Protein AF-A0A7D9JIH7-F1 (afdb_monomer_lite)

Structure (mmCIF, N/CA/C/O backbone):
data_AF-A0A7D9JIH7-F1
#
_entry.id   AF-A0A7D9JIH7-F1
#
loop_
_atom_site.group_PDB
_atom_site.id
_atom_site.type_symbol
_atom_site.label_atom_id
_atom_site.label_alt_id
_atom_site.label_comp_id
_atom_site.label_asym_id
_atom_site.label_entity_id
_atom_site.label_seq_id
_atom_site.pdbx_PDB_ins_code
_atom_site.Cartn_x
_atom_site.Cartn_y
_atom_site.Cartn_z
_atom_site.occupancy
_atom_site.B_iso_or_equiv
_atom_site.auth_seq_id
_atom_site.auth_comp_id
_atom_site.auth_asym_id
_atom_site.auth_atom_id
_atom_site.pdbx_PDB_model_num
ATOM 1 N N . MET A 1 1 ? 29.604 17.789 -58.486 1.00 35.31 1 MET A N 1
ATOM 2 C CA . MET A 1 1 ? 30.195 19.059 -58.016 1.00 35.31 1 MET A CA 1
ATOM 3 C C . MET A 1 1 ? 30.228 19.010 -56.501 1.00 35.31 1 MET A C 1
ATOM 5 O O . MET A 1 1 ? 29.178 19.147 -55.887 1.00 35.31 1 MET A O 1
ATOM 9 N N . PHE A 1 2 ? 31.387 18.708 -55.918 1.00 34.38 2 PHE A N 1
ATOM 10 C CA . PHE A 1 2 ? 31.615 18.869 -54.480 1.00 34.38 2 PHE A CA 1
ATOM 11 C C . PHE A 1 2 ? 32.163 20.281 -54.238 1.00 34.38 2 PHE A C 1
ATOM 13 O O . PHE A 1 2 ? 32.887 20.779 -55.102 1.00 34.38 2 PHE A O 1
ATOM 20 N N . PRO A 1 3 ? 31.794 20.955 -53.138 1.00 37.84 3 PRO A N 1
ATOM 21 C CA . PRO A 1 3 ? 32.342 22.266 -52.829 1.00 37.84 3 PRO A CA 1
ATOM 22 C C . PRO A 1 3 ? 33.824 22.119 -52.470 1.00 37.84 3 PRO A C 1
ATOM 24 O O . PRO A 1 3 ? 34.165 21.428 -51.513 1.00 37.84 3 PRO A O 1
ATOM 27 N N . SER A 1 4 ? 34.695 22.760 -53.248 1.00 35.91 4 SER A N 1
ATOM 28 C CA . SER A 1 4 ? 36.105 22.923 -52.904 1.00 35.91 4 SER A CA 1
ATOM 29 C C . SER A 1 4 ? 36.197 23.804 -51.660 1.00 35.91 4 SER A C 1
ATOM 31 O O . SER A 1 4 ? 35.833 24.979 -51.697 1.00 35.91 4 SER A O 1
ATOM 33 N N . ILE A 1 5 ? 36.635 23.226 -50.544 1.00 41.28 5 ILE A N 1
ATOM 34 C CA . ILE A 1 5 ? 36.967 23.975 -49.332 1.00 41.28 5 ILE A CA 1
ATOM 35 C C . ILE A 1 5 ? 38.338 24.598 -49.595 1.00 41.28 5 ILE A C 1
ATOM 37 O O . ILE A 1 5 ? 39.346 23.900 -49.588 1.00 41.28 5 ILE A O 1
ATOM 41 N N . GLY A 1 6 ? 38.364 25.892 -49.912 1.00 38.97 6 GLY A N 1
ATOM 42 C CA . GLY A 1 6 ? 39.609 26.644 -50.029 1.00 38.97 6 GLY A CA 1
ATOM 43 C C . GLY A 1 6 ? 40.198 26.866 -48.640 1.00 38.97 6 GLY A C 1
ATOM 44 O O . GLY A 1 6 ? 39.635 27.624 -47.855 1.00 38.97 6 GLY A O 1
ATOM 45 N N . LEU A 1 7 ? 41.299 26.185 -48.332 1.00 48.56 7 LEU A N 1
ATOM 46 C CA . LEU A 1 7 ? 42.167 26.537 -47.213 1.00 48.56 7 LEU A CA 1
ATOM 47 C C . LEU A 1 7 ? 43.145 27.602 -47.724 1.00 48.56 7 LEU A C 1
ATOM 49 O O . LEU A 1 7 ? 44.013 27.301 -48.538 1.00 48.56 7 LEU A O 1
ATOM 53 N N . GLU A 1 8 ? 42.983 28.854 -47.290 1.00 46.19 8 GLU A N 1
ATOM 54 C CA . GLU A 1 8 ? 44.030 29.868 -47.457 1.00 46.19 8 GLU A CA 1
ATOM 55 C C . GLU A 1 8 ? 45.191 29.499 -46.526 1.00 46.19 8 GLU A C 1
ATOM 57 O O . GLU A 1 8 ? 45.070 29.580 -45.303 1.00 46.19 8 GLU A O 1
ATOM 62 N N . LYS A 1 9 ? 46.296 29.029 -47.112 1.00 48.34 9 LYS A N 1
ATOM 63 C CA . LYS A 1 9 ? 47.529 28.689 -46.396 1.00 48.34 9 LYS A CA 1
ATOM 64 C C . LYS A 1 9 ? 48.235 29.993 -46.010 1.00 48.34 9 LYS A C 1
ATOM 66 O O . LYS A 1 9 ? 48.485 30.833 -46.874 1.00 48.34 9 LYS A O 1
ATOM 71 N N . LEU A 1 10 ? 48.534 30.173 -44.725 1.00 49.66 10 LEU A N 1
ATOM 72 C CA . LEU A 1 10 ? 49.457 31.214 -44.273 1.00 49.66 10 LEU A CA 1
ATOM 73 C C . LEU A 1 10 ? 50.885 30.748 -44.592 1.00 49.66 10 LEU A C 1
ATOM 75 O O . LEU A 1 10 ? 51.207 29.567 -44.476 1.00 49.66 10 LEU A O 1
ATOM 79 N N . GLU A 1 11 ? 51.713 31.668 -45.077 1.00 46.53 11 GLU A N 1
ATOM 80 C CA . GLU A 1 11 ? 53.066 31.399 -45.570 1.00 46.53 11 GLU A CA 1
ATOM 81 C C . GLU A 1 11 ? 53.947 30.867 -44.419 1.00 46.53 11 GLU A C 1
ATOM 83 O O . GLU A 1 11 ? 54.305 31.630 -43.526 1.00 46.53 11 GLU A O 1
ATOM 88 N N . GLY A 1 12 ? 54.232 29.556 -44.414 1.00 58.53 12 GLY A N 1
ATOM 89 C CA . GLY A 1 12 ? 55.044 28.865 -43.393 1.00 58.53 12 GLY A CA 1
ATOM 90 C C . GLY A 1 12 ? 54.425 27.565 -42.858 1.00 58.53 12 GLY A C 1
ATOM 91 O O . GLY A 1 12 ? 55.117 26.574 -42.649 1.00 58.53 12 GLY A O 1
ATOM 92 N N . ASP A 1 13 ? 53.100 27.494 -42.746 1.00 59.12 13 ASP A N 1
ATOM 93 C CA . ASP A 1 13 ? 52.449 26.404 -42.010 1.00 59.12 13 ASP A CA 1
ATOM 94 C C . ASP A 1 13 ? 52.566 25.024 -42.702 1.00 59.12 13 ASP A C 1
ATOM 96 O O . ASP A 1 13 ? 52.264 24.862 -43.893 1.00 59.12 13 ASP A O 1
ATOM 100 N N . GLN A 1 14 ? 52.950 23.998 -41.929 1.00 61.53 14 GLN A N 1
ATOM 101 C CA . GLN A 1 14 ? 53.006 22.597 -42.365 1.00 61.53 14 GLN A CA 1
ATOM 102 C C . GLN A 1 14 ? 51.770 21.828 -41.881 1.00 61.53 14 GLN A C 1
ATOM 104 O O . GLN A 1 14 ? 51.363 21.928 -40.720 1.00 61.53 14 GLN A O 1
ATOM 109 N N . VAL A 1 15 ? 51.173 21.042 -42.782 1.00 63.81 15 VAL A N 1
ATOM 110 C CA . VAL A 1 15 ? 50.008 20.196 -42.489 1.00 63.81 15 VAL A CA 1
ATOM 111 C C . VAL A 1 15 ? 50.470 18.753 -42.368 1.00 63.81 15 VAL A C 1
ATOM 113 O O . VAL A 1 15 ? 51.165 18.243 -43.246 1.00 63.81 15 VAL A O 1
ATOM 116 N N . VAL A 1 16 ? 50.083 18.103 -41.275 1.00 69.75 16 VAL A N 1
ATOM 117 C CA . VAL A 1 16 ? 50.557 16.764 -40.925 1.00 69.75 16 VAL A CA 1
ATOM 118 C C . VAL A 1 16 ? 49.371 15.892 -40.501 1.00 69.75 16 VAL A C 1
ATOM 120 O O . VAL A 1 16 ? 48.415 16.390 -39.895 1.00 69.75 16 VAL A O 1
ATOM 123 N N . LEU A 1 17 ? 49.407 14.599 -40.830 1.00 64.06 17 LEU A N 1
ATOM 124 C CA . LEU A 1 17 ? 48.436 13.620 -40.334 1.00 64.06 17 LEU A CA 1
ATOM 125 C C . LEU A 1 17 ? 48.666 13.328 -38.845 1.00 64.06 17 LEU A C 1
ATOM 127 O O . LEU A 1 17 ? 49.790 13.084 -38.415 1.00 64.06 17 LEU A O 1
ATOM 131 N N . ASP A 1 18 ? 47.583 13.317 -38.067 1.00 60.09 18 ASP A N 1
ATOM 132 C CA . ASP A 1 18 ? 47.635 13.089 -36.615 1.00 60.09 18 ASP A CA 1
ATOM 133 C C . ASP A 1 18 ? 47.984 11.632 -36.250 1.00 60.09 18 ASP A C 1
ATOM 135 O O . ASP A 1 18 ? 48.555 11.360 -35.197 1.00 60.09 18 ASP A O 1
ATOM 139 N N . GLU A 1 19 ? 47.671 10.677 -37.133 1.00 62.75 19 GLU A N 1
ATOM 140 C CA . GLU A 1 19 ? 47.859 9.246 -36.860 1.00 62.75 19 GLU A CA 1
ATOM 141 C C . GLU A 1 19 ? 49.334 8.818 -36.870 1.00 62.75 19 GLU A C 1
ATOM 143 O O . GLU A 1 19 ? 49.730 7.954 -36.084 1.00 62.75 19 GLU A O 1
ATOM 148 N N . ASP A 1 20 ? 50.149 9.401 -37.748 1.00 67.19 20 ASP A N 1
ATOM 149 C CA . ASP A 1 20 ? 51.513 8.935 -38.013 1.00 67.19 20 ASP A CA 1
ATOM 150 C C . ASP A 1 20 ? 52.549 10.057 -38.192 1.00 67.19 20 ASP A C 1
ATOM 152 O O . ASP A 1 20 ? 53.746 9.771 -38.258 1.00 67.19 20 ASP A O 1
ATOM 156 N N . GLY A 1 21 ? 52.127 11.324 -38.221 1.00 68.00 21 GLY A N 1
ATOM 157 C CA . GLY A 1 21 ? 53.030 12.453 -38.408 1.00 68.00 21 GLY A CA 1
ATOM 158 C C . GLY A 1 21 ? 53.500 12.638 -39.857 1.00 68.00 21 GLY A C 1
ATOM 159 O O . GLY A 1 21 ? 54.500 13.325 -40.079 1.00 68.00 21 GLY A O 1
ATOM 160 N N . THR A 1 22 ? 52.818 12.047 -40.844 1.00 73.50 22 THR A N 1
ATOM 161 C CA . THR A 1 22 ? 53.168 12.209 -42.263 1.00 73.50 22 THR A CA 1
ATOM 162 C C . THR A 1 22 ? 52.837 13.626 -42.747 1.00 73.50 22 THR A C 1
ATOM 164 O O . THR A 1 22 ? 51.694 14.078 -42.639 1.00 73.50 22 THR A O 1
ATOM 167 N N . VAL A 1 23 ? 53.846 14.336 -43.265 1.00 71.50 23 VAL A N 1
ATOM 168 C CA . VAL A 1 23 ? 53.713 15.694 -43.823 1.00 71.50 23 VAL A CA 1
ATOM 169 C C . VAL A 1 23 ? 53.030 15.603 -45.185 1.00 71.50 23 VAL A C 1
ATOM 171 O O . VAL A 1 23 ? 53.404 14.769 -46.006 1.00 71.50 23 VAL A O 1
ATOM 174 N N . ILE A 1 24 ? 52.016 16.437 -45.405 1.00 67.56 24 ILE A N 1
ATOM 175 C CA . ILE A 1 24 ? 51.258 16.467 -46.657 1.00 67.56 24 ILE A CA 1
ATOM 176 C C . ILE A 1 24 ? 51.820 17.586 -47.537 1.00 67.56 24 ILE A C 1
ATOM 178 O O . ILE A 1 24 ? 51.671 18.769 -47.212 1.00 67.56 24 ILE A O 1
ATOM 182 N N . ASP A 1 25 ? 52.452 17.201 -48.644 1.00 67.44 25 ASP A N 1
ATOM 183 C CA . ASP A 1 25 ? 52.982 18.125 -49.648 1.00 67.44 25 ASP A CA 1
ATOM 184 C C . ASP A 1 25 ? 51.847 18.692 -50.524 1.00 67.44 25 ASP A C 1
ATOM 186 O O . ASP A 1 25 ? 50.784 18.083 -50.675 1.00 67.44 25 ASP A O 1
ATOM 190 N N . ASP A 1 26 ? 52.060 19.874 -51.115 1.00 59.75 26 ASP A N 1
ATOM 191 C CA . ASP A 1 26 ? 51.021 20.632 -51.839 1.00 59.75 26 ASP A CA 1
ATOM 192 C C . ASP A 1 26 ? 50.427 19.890 -53.058 1.00 59.75 26 ASP A C 1
ATOM 194 O O . ASP A 1 26 ? 49.313 20.204 -53.483 1.00 59.75 26 ASP A O 1
ATOM 198 N N . ASP A 1 27 ? 51.124 18.874 -53.576 1.00 55.94 27 ASP A N 1
ATOM 199 C CA . ASP A 1 27 ? 50.685 18.060 -54.716 1.00 55.94 27 ASP A CA 1
ATOM 200 C C . ASP A 1 27 ? 49.801 16.853 -54.321 1.00 55.94 27 ASP A C 1
ATOM 202 O O . ASP A 1 27 ? 49.134 16.280 -55.185 1.00 55.94 27 ASP A O 1
ATOM 206 N N . ASP A 1 28 ? 49.719 16.496 -53.030 1.00 55.12 28 ASP A N 1
ATOM 207 C CA . ASP A 1 28 ? 49.015 15.292 -52.541 1.00 55.12 28 ASP A CA 1
ATOM 208 C C . ASP A 1 28 ? 47.617 15.570 -51.950 1.00 55.12 28 ASP A C 1
ATOM 210 O O . ASP A 1 28 ? 46.983 14.721 -51.309 1.00 55.12 28 ASP A O 1
ATOM 214 N N . VAL A 1 29 ? 47.063 16.759 -52.191 1.00 55.06 29 VAL A N 1
ATOM 215 C CA . VAL A 1 29 ? 45.837 17.192 -51.514 1.00 55.06 29 VAL A CA 1
ATOM 216 C C . VAL A 1 29 ? 44.566 16.781 -52.291 1.00 55.06 29 VAL A C 1
ATOM 218 O O . VAL A 1 29 ? 44.212 17.320 -53.337 1.00 55.06 29 VAL A O 1
ATOM 221 N N . VAL A 1 30 ? 43.820 15.867 -51.649 1.00 51.38 30 VAL A N 1
ATOM 222 C CA . VAL A 1 30 ? 42.374 15.539 -51.754 1.00 51.38 30 VAL A CA 1
ATOM 223 C C . VAL A 1 30 ? 41.908 14.478 -52.760 1.00 51.38 30 VAL A C 1
ATOM 225 O O . VAL A 1 30 ? 41.077 14.756 -53.623 1.00 51.38 30 VAL A O 1
ATOM 228 N N . MET A 1 31 ? 42.257 13.205 -52.544 1.00 48.34 31 MET A N 1
ATOM 229 C CA . MET A 1 31 ? 41.402 12.102 -53.038 1.00 48.34 31 MET A CA 1
ATOM 230 C C . MET A 1 31 ? 41.000 11.044 -51.996 1.00 48.34 31 MET A C 1
ATOM 232 O O . MET A 1 31 ? 40.122 10.240 -52.303 1.00 48.34 31 MET A O 1
ATOM 236 N N . ALA A 1 32 ? 41.526 11.034 -50.763 1.00 49.59 32 ALA A N 1
ATOM 237 C CA . ALA A 1 32 ? 41.160 9.979 -49.804 1.00 49.59 32 ALA A CA 1
ATOM 238 C C . ALA A 1 32 ? 41.325 10.368 -48.323 1.00 49.59 32 ALA A C 1
ATOM 240 O O . ALA A 1 32 ? 42.099 9.749 -47.603 1.00 49.59 32 ALA A O 1
ATOM 241 N N . LEU A 1 33 ? 40.581 11.369 -47.844 1.00 56.47 33 LEU A N 1
ATOM 242 C CA . LEU A 1 33 ? 40.408 11.557 -46.398 1.00 56.47 33 LEU A CA 1
ATOM 243 C C . LEU A 1 33 ? 39.081 10.922 -45.973 1.00 56.47 33 LEU A C 1
ATOM 245 O O . LEU A 1 33 ? 38.004 11.363 -46.387 1.00 56.47 33 LEU A O 1
ATOM 249 N N . ASP A 1 34 ? 39.166 9.858 -45.176 1.00 55.00 34 ASP A N 1
ATOM 250 C CA . ASP A 1 34 ? 38.004 9.218 -44.570 1.00 55.00 34 ASP A CA 1
ATOM 251 C C . ASP A 1 34 ? 37.369 10.139 -43.517 1.00 55.00 34 ASP A C 1
ATOM 253 O O . ASP A 1 34 ? 38.002 11.026 -42.948 1.00 55.00 34 ASP A O 1
ATOM 257 N N . LYS A 1 35 ? 36.080 9.928 -43.225 1.00 52.50 35 LYS A N 1
ATOM 258 C CA . LYS A 1 35 ? 35.261 10.820 -42.371 1.00 52.50 35 LYS A CA 1
ATOM 259 C C . LYS A 1 35 ? 35.758 10.995 -40.923 1.00 52.50 35 LYS A C 1
ATOM 261 O O . LYS A 1 35 ? 35.153 11.773 -40.189 1.00 52.50 35 LYS A O 1
ATOM 266 N N . ASN A 1 36 ? 36.807 10.283 -40.519 1.00 53.03 36 ASN A N 1
ATOM 267 C CA . ASN A 1 36 ? 37.365 10.297 -39.169 1.00 53.03 36 ASN A CA 1
ATOM 268 C C . ASN A 1 36 ? 38.797 10.849 -39.085 1.00 53.03 36 ASN A C 1
ATOM 270 O O . ASN A 1 36 ? 39.354 10.852 -37.991 1.00 53.03 36 ASN A O 1
ATOM 274 N N . THR A 1 37 ? 39.387 11.321 -40.183 1.00 57.81 37 THR A N 1
ATOM 275 C CA . THR A 1 37 ? 40.756 11.846 -40.155 1.00 57.81 37 THR A CA 1
ATOM 276 C C . THR A 1 37 ? 40.764 13.291 -39.656 1.00 57.81 37 THR A C 1
ATOM 278 O O . THR A 1 37 ? 40.046 14.147 -40.178 1.00 57.81 37 THR A O 1
ATOM 281 N N . VAL A 1 38 ? 41.572 13.562 -38.630 1.00 54.44 38 VAL A N 1
ATOM 282 C CA . VAL A 1 38 ? 41.788 14.904 -38.076 1.00 54.44 38 VAL A CA 1
ATOM 283 C C . VAL A 1 38 ? 43.119 15.428 -38.607 1.00 54.44 38 VAL A C 1
ATOM 285 O O . VAL A 1 38 ? 44.134 14.742 -38.535 1.00 54.44 38 VAL A O 1
ATOM 288 N N . LEU A 1 39 ? 43.099 16.636 -39.166 1.00 61.50 39 LEU A N 1
ATOM 289 C CA . LEU A 1 39 ? 44.299 17.341 -39.612 1.00 61.50 39 LEU A CA 1
ATOM 290 C C . LEU A 1 39 ? 44.700 18.348 -38.540 1.00 61.50 39 LEU A C 1
ATOM 292 O O . LEU A 1 39 ? 43.868 19.141 -38.090 1.00 61.50 39 LEU A O 1
ATOM 296 N N . MET A 1 40 ? 45.973 18.331 -38.163 1.00 60.31 40 MET A N 1
ATOM 297 C CA . MET A 1 40 ? 46.558 19.326 -37.276 1.00 60.31 40 MET A CA 1
ATOM 298 C C . MET A 1 40 ? 47.517 20.213 -38.067 1.00 60.31 40 MET A C 1
ATOM 300 O O . MET A 1 40 ? 48.320 19.733 -38.864 1.00 60.31 40 MET A O 1
ATOM 304 N N . VAL A 1 41 ? 47.413 21.522 -37.843 1.00 65.88 41 VAL A N 1
ATOM 305 C CA . VAL A 1 41 ? 48.301 22.526 -38.438 1.00 65.88 41 VAL A CA 1
ATOM 306 C C . VAL A 1 41 ? 49.321 22.917 -37.379 1.00 65.88 41 VAL A C 1
ATOM 308 O O . VAL A 1 41 ? 48.936 23.358 -36.292 1.00 65.88 41 VAL A O 1
ATOM 311 N N . LEU A 1 42 ? 50.602 22.717 -37.681 1.00 64.19 42 LEU A N 1
ATOM 312 C CA . LEU A 1 42 ? 51.712 23.078 -36.802 1.00 64.19 42 LEU A CA 1
ATOM 313 C C . LEU A 1 42 ? 52.328 24.396 -37.266 1.00 64.19 42 LEU A C 1
ATOM 315 O O . LEU A 1 42 ? 52.362 24.686 -38.463 1.00 64.19 42 LEU A O 1
ATOM 319 N N . LYS A 1 43 ? 52.822 25.186 -36.310 1.00 68.19 43 LYS A N 1
ATOM 320 C CA . LYS A 1 43 ? 53.535 26.431 -36.613 1.00 68.19 43 LYS A CA 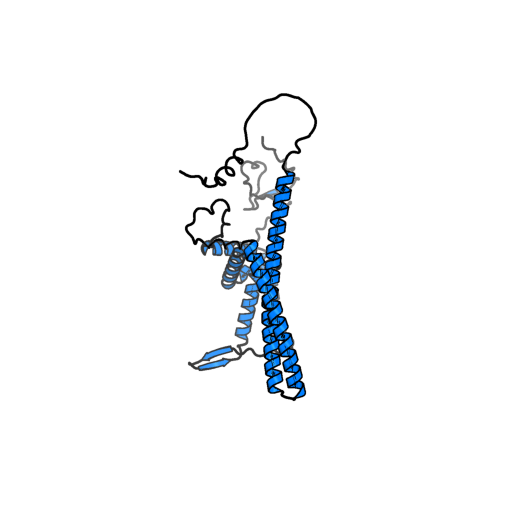1
ATOM 321 C C . LYS A 1 43 ? 54.975 26.149 -37.027 1.00 68.19 43 LYS A C 1
ATOM 323 O O . LYS A 1 43 ? 55.553 25.130 -36.646 1.00 68.19 43 LYS A O 1
ATOM 328 N N . ASP A 1 44 ? 55.585 27.112 -37.711 1.00 54.81 44 ASP A N 1
ATOM 329 C CA . ASP A 1 44 ? 57.001 27.067 -38.072 1.00 54.81 44 ASP A CA 1
ATOM 330 C C . ASP A 1 44 ? 57.901 26.696 -36.882 1.00 54.81 44 ASP A C 1
ATOM 332 O O . ASP A 1 44 ? 57.937 27.380 -35.854 1.00 54.81 44 ASP A O 1
ATOM 336 N N . ASN A 1 45 ? 58.683 25.628 -37.066 1.00 61.66 45 ASN A N 1
ATOM 337 C CA . ASN A 1 45 ? 59.632 25.034 -36.112 1.00 61.66 45 ASN A CA 1
ATOM 338 C C . ASN A 1 45 ? 59.038 24.225 -34.942 1.00 61.66 45 ASN A C 1
ATOM 340 O O . ASN A 1 45 ? 59.790 23.819 -34.048 1.00 61.66 45 ASN A O 1
ATOM 344 N N . GLU A 1 46 ? 57.736 23.927 -34.933 1.00 57.97 46 GLU A N 1
ATOM 345 C CA . GLU A 1 46 ? 57.179 22.934 -34.007 1.00 57.97 46 GLU A CA 1
ATOM 346 C C . GLU A 1 46 ? 57.447 21.508 -34.498 1.00 57.97 46 GLU A C 1
ATOM 348 O O . GLU A 1 46 ? 56.887 21.034 -35.481 1.00 57.97 46 GLU A O 1
ATOM 353 N N . VAL A 1 47 ? 58.314 20.795 -33.775 1.00 67.06 47 VAL A N 1
ATOM 354 C CA . VAL A 1 47 ? 58.557 19.367 -34.004 1.00 67.06 47 VAL A CA 1
ATOM 355 C C . VAL A 1 47 ? 57.458 18.574 -33.309 1.00 67.06 47 VAL A C 1
ATOM 357 O O . VAL A 1 47 ? 57.334 18.639 -32.082 1.00 67.06 47 VAL A O 1
ATOM 360 N N . TRP A 1 48 ? 56.692 17.805 -34.083 1.00 59.66 48 TRP A N 1
ATOM 361 C CA . TRP A 1 48 ? 55.706 16.873 -33.544 1.00 59.66 48 TRP A CA 1
ATOM 362 C C . TRP A 1 48 ? 56.378 15.902 -32.563 1.00 59.66 48 TRP A C 1
ATOM 364 O O . TRP A 1 48 ? 57.367 15.240 -32.886 1.00 59.66 48 TRP A O 1
ATOM 374 N N . LYS A 1 49 ? 55.861 15.847 -31.333 1.00 63.34 49 LYS A N 1
ATOM 375 C CA . LYS A 1 49 ? 56.313 14.916 -30.297 1.00 63.34 49 LYS A CA 1
ATOM 376 C C . LYS A 1 49 ? 55.154 13.976 -29.966 1.00 63.34 49 LYS A C 1
ATOM 378 O O . LYS A 1 49 ? 54.241 14.419 -29.268 1.00 63.34 49 LYS A O 1
ATOM 383 N N . PRO A 1 50 ? 55.183 12.708 -30.413 1.00 53.81 50 PRO A N 1
ATOM 384 C CA . PRO A 1 50 ? 54.173 11.739 -30.013 1.00 53.81 50 PRO A CA 1
ATOM 385 C C . PRO A 1 50 ? 54.223 11.570 -28.494 1.00 53.81 50 PRO A C 1
ATOM 387 O O . PRO A 1 50 ? 55.305 11.491 -27.907 1.00 53.81 50 PRO A O 1
ATOM 390 N N . GLU A 1 51 ? 53.055 11.578 -27.855 1.00 53.22 51 GLU A N 1
ATOM 391 C CA . GLU A 1 51 ? 52.833 11.631 -26.407 1.00 53.22 51 GLU A CA 1
ATOM 392 C C . GLU A 1 51 ? 53.591 10.559 -25.591 1.00 53.22 51 GLU A C 1
ATOM 394 O O . GLU A 1 51 ? 53.029 9.563 -25.143 1.00 53.22 51 GLU A O 1
ATOM 399 N N . ALA A 1 52 ? 54.871 10.794 -25.300 1.00 46.09 52 ALA A N 1
ATOM 400 C CA . ALA A 1 52 ? 55.652 9.994 -24.351 1.00 46.09 52 ALA A CA 1
ATOM 401 C C . ALA A 1 52 ? 56.043 10.765 -23.074 1.00 46.09 52 ALA A C 1
ATOM 403 O O . ALA A 1 52 ? 56.703 10.208 -22.200 1.00 46.09 52 ALA A O 1
ATOM 404 N N . SER A 1 53 ? 55.648 12.036 -22.920 1.00 49.66 53 SER A N 1
ATOM 405 C CA . SER A 1 53 ? 56.101 12.873 -21.787 1.00 49.66 53 SER A CA 1
ATOM 406 C C . SER A 1 53 ? 55.015 13.354 -20.823 1.00 49.66 53 SER A C 1
ATOM 408 O O . SER A 1 53 ? 55.356 13.908 -19.781 1.00 49.66 53 SER A O 1
ATOM 410 N N . ILE A 1 54 ? 53.729 13.108 -21.087 1.00 46.81 54 ILE A N 1
ATOM 411 C CA . ILE A 1 54 ? 52.663 13.473 -20.133 1.00 46.81 54 ILE A CA 1
ATOM 412 C C . ILE A 1 54 ? 52.547 12.417 -19.017 1.00 46.81 54 ILE A C 1
ATOM 414 O O . ILE A 1 54 ? 52.296 12.748 -17.860 1.00 46.81 54 ILE A O 1
ATOM 418 N N . SER A 1 55 ? 52.815 11.146 -19.323 1.00 50.69 55 SER A N 1
ATOM 419 C CA . SER A 1 55 ? 52.678 10.032 -18.376 1.00 50.69 55 SER A CA 1
ATOM 420 C C . SER A 1 55 ? 53.764 10.001 -17.292 1.00 50.69 55 SER A C 1
ATOM 422 O O . SER A 1 55 ? 53.459 9.683 -16.145 1.00 50.69 55 SER A O 1
ATOM 424 N N . ALA A 1 56 ? 55.008 10.371 -17.607 1.00 48.81 56 ALA A N 1
ATOM 425 C CA . ALA A 1 56 ? 56.130 10.263 -16.668 1.00 48.81 56 ALA A CA 1
ATOM 426 C C . ALA A 1 56 ? 56.115 11.340 -15.563 1.00 48.81 56 ALA A C 1
ATOM 428 O O . ALA A 1 56 ? 56.336 11.024 -14.394 1.00 48.81 56 ALA A O 1
ATOM 429 N N . ASN A 1 57 ? 55.784 12.592 -15.902 1.00 48.81 57 ASN A N 1
ATOM 430 C CA . ASN A 1 57 ? 55.725 13.680 -14.915 1.00 48.81 57 ASN A CA 1
ATOM 431 C C . ASN A 1 57 ? 54.536 13.530 -13.957 1.00 48.81 57 ASN A C 1
ATOM 433 O O . ASN A 1 57 ? 54.671 13.780 -12.761 1.00 48.81 57 ASN A O 1
ATOM 437 N N . ILE A 1 58 ? 53.392 13.057 -14.460 1.00 52.59 58 ILE A N 1
ATOM 438 C CA . ILE A 1 58 ? 52.215 12.785 -13.627 1.00 52.59 58 ILE A CA 1
ATOM 439 C C . ILE A 1 58 ? 52.491 11.602 -12.687 1.00 52.59 58 ILE A C 1
ATOM 441 O O . ILE A 1 58 ? 52.091 11.637 -11.528 1.00 52.59 58 ILE A O 1
ATOM 445 N N . GLN A 1 59 ? 53.228 10.579 -13.136 1.00 51.53 59 GLN A N 1
ATOM 446 C CA . GLN A 1 59 ? 53.613 9.454 -12.279 1.00 51.53 59 GLN A CA 1
ATOM 447 C C . GLN A 1 59 ? 54.558 9.864 -11.139 1.00 51.53 59 GLN A C 1
ATOM 449 O O . GLN A 1 59 ? 54.346 9.421 -10.011 1.00 51.53 59 GLN A O 1
ATOM 454 N N . GLN A 1 60 ? 55.537 10.745 -11.380 1.00 54.53 60 GLN A N 1
ATOM 455 C CA . GLN A 1 60 ? 56.409 11.253 -10.311 1.00 54.53 60 GLN A CA 1
ATOM 456 C C . GLN A 1 60 ? 55.639 12.091 -9.277 1.00 54.53 60 GLN A C 1
ATOM 458 O O . GLN A 1 60 ? 55.745 11.823 -8.077 1.00 54.53 60 GLN A O 1
ATOM 463 N N . GLU A 1 61 ? 54.779 13.014 -9.721 1.00 55.28 61 GLU A N 1
ATOM 464 C CA . GLU A 1 61 ? 53.966 13.854 -8.826 1.00 55.28 61 GLU A CA 1
ATOM 465 C C . GLU A 1 61 ? 52.934 13.033 -8.015 1.00 55.28 61 GLU A C 1
ATOM 467 O O . GLU A 1 61 ? 52.589 13.372 -6.879 1.00 55.28 61 GLU A O 1
ATOM 472 N N . LEU A 1 62 ? 52.461 11.908 -8.568 1.00 53.28 62 LEU A N 1
ATOM 473 C CA . LEU A 1 62 ? 51.569 10.964 -7.885 1.00 53.28 62 LEU A CA 1
ATOM 474 C C . LEU A 1 62 ? 52.297 10.107 -6.842 1.00 53.28 62 LEU A C 1
ATOM 476 O O . LEU A 1 62 ? 51.732 9.840 -5.780 1.00 53.28 62 LEU A O 1
ATOM 480 N N . THR A 1 63 ? 53.545 9.704 -7.097 1.00 59.38 63 THR A N 1
ATOM 481 C CA . THR A 1 63 ? 54.326 8.931 -6.115 1.00 59.38 63 THR A CA 1
ATOM 482 C C . THR A 1 63 ? 54.684 9.746 -4.870 1.00 59.38 63 THR A C 1
ATOM 484 O O . THR A 1 63 ? 54.602 9.215 -3.760 1.00 59.38 63 THR A O 1
ATOM 487 N N . GLU A 1 64 ? 54.977 11.044 -5.011 1.00 60.03 64 GLU A N 1
ATOM 488 C CA . GLU A 1 64 ? 55.205 11.934 -3.861 1.00 60.03 64 GLU A CA 1
ATOM 489 C C . GLU A 1 64 ? 53.921 12.182 -3.052 1.00 60.03 64 GLU A C 1
ATOM 491 O O . GLU A 1 64 ? 53.943 12.093 -1.822 1.00 60.03 64 GLU A O 1
ATOM 496 N N . LYS A 1 65 ? 52.766 12.366 -3.711 1.00 61.59 65 LYS A N 1
ATOM 497 C CA . LYS A 1 65 ? 51.468 12.532 -3.022 1.00 61.59 65 LYS A CA 1
ATOM 498 C C . LYS A 1 65 ? 51.043 11.296 -2.218 1.00 61.59 65 LYS A C 1
ATOM 500 O O . LYS A 1 65 ? 50.467 11.441 -1.140 1.00 61.59 65 LYS A O 1
ATOM 505 N N . ILE A 1 66 ? 51.349 10.088 -2.697 1.00 60.03 66 ILE A N 1
ATOM 506 C CA . ILE A 1 66 ? 51.090 8.834 -1.965 1.00 60.03 66 ILE A CA 1
ATOM 507 C C . ILE A 1 66 ? 52.035 8.695 -0.754 1.00 60.03 66 ILE A C 1
ATOM 509 O O . ILE A 1 66 ? 51.624 8.205 0.301 1.00 60.03 66 ILE A O 1
ATOM 513 N N . ALA A 1 67 ? 53.282 9.166 -0.856 1.00 60.69 67 ALA A N 1
ATOM 514 C CA . ALA A 1 67 ? 54.242 9.127 0.248 1.00 60.69 67 ALA A CA 1
ATOM 515 C C . ALA A 1 67 ? 53.894 10.113 1.384 1.00 60.69 67 ALA A C 1
ATOM 517 O O . ALA A 1 67 ? 54.088 9.785 2.558 1.00 60.69 67 ALA A O 1
ATOM 518 N N . ASP A 1 68 ? 53.331 11.280 1.057 1.00 52.62 68 ASP A N 1
ATOM 519 C CA . ASP A 1 68 ? 52.897 12.284 2.040 1.00 52.62 68 ASP A CA 1
ATOM 520 C C . ASP A 1 68 ? 51.604 11.900 2.777 1.00 52.62 68 ASP A C 1
ATOM 522 O O . ASP A 1 68 ? 51.429 12.236 3.954 1.00 52.62 68 ASP A O 1
ATOM 526 N N . LEU A 1 69 ? 50.714 11.139 2.132 1.00 54.84 69 LEU A N 1
ATOM 527 C CA . LEU A 1 69 ? 49.514 10.589 2.776 1.00 54.84 69 LEU A CA 1
ATOM 528 C C . LEU A 1 69 ? 49.852 9.522 3.829 1.00 54.84 69 LEU A C 1
ATOM 530 O O . LEU A 1 69 ? 49.172 9.441 4.850 1.00 54.84 69 LEU A O 1
ATOM 534 N N . ASN A 1 70 ? 50.952 8.786 3.649 1.00 52.66 70 ASN A N 1
ATOM 535 C CA . ASN A 1 70 ? 51.415 7.763 4.592 1.00 52.66 70 ASN A CA 1
ATOM 536 C C . ASN A 1 70 ? 52.171 8.316 5.820 1.00 52.66 70 ASN A C 1
ATOM 538 O O . ASN A 1 70 ? 52.479 7.555 6.736 1.00 52.66 70 ASN A O 1
ATOM 542 N N . LYS A 1 71 ? 52.477 9.623 5.878 1.00 49.03 71 LYS A N 1
ATOM 543 C CA . LYS A 1 71 ? 53.254 10.239 6.977 1.00 49.03 71 LYS A CA 1
ATOM 544 C C . LYS A 1 71 ? 52.437 11.090 7.952 1.00 49.03 71 LYS A C 1
ATOM 546 O O . LYS A 1 71 ? 53.006 11.597 8.919 1.00 49.03 71 LYS A O 1
ATOM 551 N N . LYS A 1 72 ? 51.127 11.269 7.751 1.00 41.25 72 LYS A N 1
ATOM 552 C CA . LYS A 1 72 ? 50.300 12.039 8.697 1.00 41.25 72 LYS A CA 1
ATOM 553 C C . LYS A 1 72 ? 49.967 11.196 9.938 1.00 41.25 72 LYS A C 1
ATOM 555 O O . LYS A 1 72 ? 49.261 10.200 9.806 1.00 41.25 72 LYS A O 1
ATOM 560 N N . PRO A 1 73 ? 50.401 11.582 11.154 1.00 44.59 73 PRO A N 1
ATOM 561 C CA . PRO A 1 73 ? 49.943 10.918 12.368 1.00 44.59 73 PRO A CA 1
ATOM 562 C C . PRO A 1 73 ? 48.454 11.227 12.580 1.00 44.59 73 PRO A C 1
ATOM 564 O O . PRO A 1 73 ? 48.070 12.392 12.704 1.00 44.59 73 PRO A O 1
ATOM 567 N N . LEU A 1 74 ? 47.614 10.185 12.612 1.00 45.97 74 LEU A N 1
ATOM 568 C CA . LEU A 1 74 ? 46.187 10.312 12.907 1.00 45.97 74 LEU A CA 1
ATOM 569 C C . LEU A 1 74 ? 46.002 10.936 14.297 1.00 45.97 74 LEU A C 1
ATOM 571 O O . LEU A 1 74 ? 46.405 10.384 15.325 1.00 45.97 74 LEU A O 1
ATOM 575 N N . SER A 1 75 ? 45.366 12.104 14.316 1.00 38.84 75 SER A N 1
ATOM 576 C CA . SER A 1 75 ? 44.878 12.758 15.520 1.00 38.84 75 SER A CA 1
ATOM 577 C C . SER A 1 75 ? 43.914 11.836 16.265 1.00 38.84 75 SER A C 1
ATOM 579 O O . SER A 1 75 ? 42.962 11.309 15.690 1.00 38.84 75 SER A O 1
ATOM 581 N N . LYS A 1 76 ? 44.155 11.677 17.565 1.00 46.53 76 LYS A N 1
ATOM 582 C CA . LYS A 1 76 ? 43.295 10.955 18.502 1.00 46.53 76 LYS A CA 1
ATOM 583 C C . LYS A 1 76 ? 41.883 11.546 18.513 1.00 46.53 76 LYS A C 1
ATOM 585 O O . LYS A 1 76 ? 41.725 12.727 18.810 1.00 46.53 76 LYS A O 1
ATOM 590 N N . GLY A 1 77 ? 40.879 10.692 18.332 1.00 40.69 77 GLY A N 1
ATOM 591 C CA . GLY A 1 77 ? 39.525 10.953 18.814 1.00 40.69 77 GLY A CA 1
ATOM 592 C C . GLY A 1 77 ? 38.423 10.461 17.891 1.00 40.69 77 GLY A C 1
ATOM 593 O O . GLY A 1 77 ? 37.982 11.218 17.046 1.00 40.69 77 GLY A O 1
ATOM 594 N N . THR A 1 78 ? 37.946 9.235 18.119 1.00 34.94 78 THR A N 1
ATOM 595 C CA . THR A 1 78 ? 36.520 8.925 18.343 1.00 34.94 78 THR A CA 1
ATOM 596 C C . THR A 1 78 ? 36.384 7.444 18.691 1.00 34.94 78 THR A C 1
ATOM 598 O O . THR A 1 78 ? 36.898 6.570 18.003 1.00 34.94 78 THR A O 1
ATOM 601 N N . THR A 1 79 ? 35.718 7.172 19.805 1.00 43.84 79 THR A N 1
ATOM 602 C CA . THR A 1 79 ? 35.423 5.848 20.356 1.00 43.84 79 THR A CA 1
ATOM 603 C C . THR A 1 79 ? 34.489 5.061 19.433 1.00 43.84 79 THR A C 1
ATOM 605 O O . THR A 1 79 ? 33.302 5.378 19.363 1.00 43.84 79 THR A O 1
ATOM 608 N N . SER A 1 80 ? 34.995 4.026 18.758 1.00 42.31 80 SER A N 1
ATOM 609 C CA . SER A 1 80 ? 34.159 3.049 18.057 1.00 42.31 80 SER A CA 1
ATOM 610 C C . SER A 1 80 ? 33.725 1.941 19.021 1.00 42.31 80 SER A C 1
ATOM 612 O O . SER A 1 80 ? 34.523 1.322 19.727 1.00 42.31 80 SER A O 1
ATOM 614 N N . SER A 1 81 ? 32.415 1.711 19.084 1.00 45.28 81 SER A N 1
ATOM 615 C CA . SER A 1 81 ? 31.830 0.535 19.719 1.00 45.28 81 SER A CA 1
ATOM 616 C C . SER A 1 81 ? 32.359 -0.715 19.015 1.00 45.28 81 SER A C 1
ATOM 618 O O . SER A 1 81 ? 32.153 -0.877 17.812 1.00 45.28 81 SER A O 1
ATOM 620 N N . GLY A 1 82 ? 33.049 -1.586 19.751 1.00 46.62 82 GLY A N 1
ATOM 621 C CA . GLY A 1 82 ? 33.657 -2.798 19.208 1.00 46.62 82 GLY A CA 1
ATOM 622 C C . GLY A 1 82 ? 32.615 -3.773 18.661 1.00 46.62 82 GLY A C 1
ATOM 623 O O . GLY A 1 82 ? 32.012 -4.526 19.423 1.00 46.62 82 GLY A O 1
ATOM 624 N N . SER A 1 83 ? 32.436 -3.773 17.340 1.00 49.62 83 SER A N 1
ATOM 625 C CA . SER A 1 83 ? 31.762 -4.849 16.616 1.00 49.62 83 SER A CA 1
ATOM 626 C C . SER A 1 83 ? 32.604 -6.119 16.767 1.00 49.62 83 SER A C 1
ATOM 628 O O . SER A 1 83 ? 33.750 -6.154 16.324 1.00 49.62 83 SER A O 1
ATOM 630 N N . MET A 1 84 ? 32.090 -7.131 17.473 1.00 57.31 84 MET A N 1
ATOM 631 C CA . MET A 1 84 ? 32.753 -8.432 17.613 1.00 57.31 84 MET A CA 1
ATOM 632 C C . MET A 1 84 ? 32.232 -9.390 16.545 1.00 57.31 84 MET A C 1
ATOM 634 O O . MET A 1 84 ? 31.023 -9.482 16.330 1.00 57.31 84 MET A O 1
ATOM 638 N N . ARG A 1 85 ? 33.139 -10.131 15.905 1.00 57.16 85 ARG A N 1
ATOM 639 C CA . ARG A 1 85 ? 32.813 -11.110 14.862 1.00 57.16 85 ARG A CA 1
ATOM 640 C C . ARG A 1 85 ? 32.993 -12.527 15.405 1.00 57.16 85 ARG A C 1
ATOM 642 O O . ARG A 1 85 ? 33.920 -12.792 16.167 1.00 57.16 85 ARG A O 1
ATOM 649 N N . LEU A 1 86 ? 32.072 -13.418 15.039 1.00 69.88 86 LEU A N 1
ATOM 650 C CA . LEU A 1 86 ? 32.127 -14.846 15.364 1.00 69.88 86 LEU A CA 1
ATOM 651 C C . LEU A 1 86 ? 32.999 -15.569 14.337 1.00 69.88 86 LEU A C 1
ATOM 653 O O . LEU A 1 86 ? 32.730 -15.489 13.139 1.00 69.88 86 LEU A O 1
ATOM 657 N N . GLU A 1 87 ? 34.004 -16.294 14.813 1.00 69.25 87 GLU A N 1
ATOM 658 C CA . GLU A 1 87 ? 34.896 -17.102 13.986 1.00 69.25 87 GLU A CA 1
ATOM 659 C C . GLU A 1 87 ? 35.075 -18.499 14.595 1.00 69.25 87 GLU A C 1
ATOM 661 O O . GLU A 1 87 ? 35.039 -18.682 15.815 1.00 69.25 87 GLU A O 1
ATOM 666 N N . MET A 1 88 ? 35.219 -19.506 13.735 1.00 61.47 88 MET A N 1
ATOM 667 C CA . MET A 1 88 ? 35.470 -20.892 14.125 1.00 61.47 88 MET A CA 1
ATOM 668 C C . MET A 1 88 ? 36.979 -21.140 14.136 1.00 61.47 88 MET A C 1
ATOM 670 O O . MET A 1 88 ? 37.584 -21.254 13.074 1.00 61.47 88 MET A O 1
ATOM 674 N N . CYS A 1 89 ? 37.574 -21.271 15.321 1.00 55.84 89 CYS A N 1
ATOM 675 C CA . CYS A 1 89 ? 38.963 -21.705 15.481 1.00 55.84 89 CYS A CA 1
ATOM 676 C C . CYS A 1 89 ? 38.966 -23.074 16.168 1.00 55.84 89 CYS A C 1
ATOM 678 O O . CYS A 1 89 ? 38.359 -23.235 17.227 1.00 55.84 89 CYS A O 1
ATOM 680 N N . ASP A 1 90 ? 39.590 -24.071 15.539 1.00 64.75 90 ASP A N 1
ATOM 681 C CA . ASP A 1 90 ? 39.719 -25.440 16.063 1.00 64.75 90 ASP A CA 1
ATOM 682 C C . ASP A 1 90 ? 38.386 -26.078 16.501 1.00 64.75 90 ASP A C 1
ATOM 684 O O . ASP A 1 90 ? 38.269 -26.704 17.554 1.00 64.75 90 ASP A O 1
ATOM 688 N N . GLY A 1 91 ? 37.334 -25.879 15.698 1.00 68.94 91 GLY A N 1
ATOM 689 C CA . GLY A 1 91 ? 35.997 -26.423 15.967 1.00 68.94 91 GLY A CA 1
ATOM 690 C C . GLY A 1 91 ? 35.239 -25.729 17.106 1.00 68.94 91 GLY A C 1
ATOM 691 O O . GLY A 1 91 ? 34.162 -26.189 17.487 1.00 68.94 91 GLY A O 1
ATOM 692 N N . LYS A 1 92 ? 35.762 -24.616 17.637 1.00 56.06 92 LYS A N 1
ATOM 693 C CA . LYS A 1 92 ? 35.132 -23.818 18.692 1.00 56.06 92 LYS A CA 1
ATOM 694 C C . LYS A 1 92 ? 34.808 -22.411 18.181 1.00 56.06 92 LYS A C 1
ATOM 696 O O . LYS A 1 92 ? 35.667 -21.709 17.653 1.00 56.06 92 LYS A O 1
ATOM 701 N N . LEU A 1 93 ? 33.555 -21.988 18.362 1.00 64.06 93 LEU A N 1
ATOM 702 C CA . LEU A 1 93 ? 33.111 -20.622 18.064 1.00 64.06 93 LEU A CA 1
ATOM 703 C C . LEU A 1 93 ? 33.723 -19.652 19.078 1.00 64.06 93 LEU A C 1
ATOM 705 O O . LEU A 1 93 ? 33.484 -19.769 20.281 1.00 64.06 93 LEU A O 1
ATOM 709 N N . THR A 1 94 ? 34.497 -18.687 18.593 1.00 68.94 94 THR A N 1
ATOM 710 C CA . THR A 1 94 ? 35.098 -17.629 19.407 1.00 68.94 94 THR A CA 1
ATOM 711 C C . THR A 1 94 ? 34.717 -16.258 18.857 1.00 68.94 94 THR A C 1
ATOM 713 O O . THR A 1 94 ? 34.577 -16.069 17.651 1.00 68.94 94 THR A O 1
ATOM 716 N N . LEU A 1 95 ? 34.477 -15.304 19.759 1.00 62.88 95 LEU A N 1
ATOM 717 C CA . LEU A 1 95 ? 34.245 -13.902 19.414 1.00 62.88 95 LEU A CA 1
ATOM 718 C C . LEU A 1 95 ? 35.586 -13.175 19.436 1.00 62.88 95 LEU A C 1
ATOM 720 O O . LEU A 1 95 ? 36.194 -13.031 20.499 1.00 62.88 95 LEU A O 1
ATOM 724 N N . ARG A 1 96 ? 36.042 -12.719 18.269 1.00 68.88 96 ARG A N 1
ATOM 725 C CA . ARG A 1 96 ? 37.290 -11.968 18.115 1.00 68.88 96 ARG A CA 1
ATOM 726 C C . ARG A 1 96 ? 36.977 -10.517 17.742 1.00 68.88 96 ARG A C 1
ATOM 728 O O . ARG A 1 96 ? 35.991 -10.229 17.057 1.00 68.88 96 ARG A O 1
ATOM 735 N N . LYS A 1 97 ? 37.810 -9.587 18.215 1.00 66.06 97 LYS A N 1
ATOM 736 C CA . LYS A 1 97 ? 37.827 -8.216 17.688 1.00 66.06 97 LYS A CA 1
ATOM 737 C C . LYS A 1 97 ? 38.457 -8.256 16.287 1.00 66.06 97 LYS A C 1
ATOM 739 O O . LYS A 1 97 ? 39.501 -8.901 16.166 1.00 66.06 97 LYS A O 1
ATOM 744 N N . PRO A 1 98 ? 37.858 -7.612 15.269 1.00 58.22 98 PRO A N 1
ATOM 745 C CA . PRO A 1 98 ? 38.433 -7.547 13.929 1.00 58.22 98 PRO A CA 1
ATOM 746 C C . PRO A 1 98 ? 39.881 -7.068 14.008 1.00 58.22 98 PRO A C 1
ATOM 748 O O . PRO A 1 98 ? 40.179 -6.121 14.742 1.00 58.22 98 PRO A O 1
ATOM 751 N N . THR A 1 99 ? 40.785 -7.748 13.312 1.00 56.16 99 THR A N 1
ATOM 752 C CA . THR A 1 99 ? 42.191 -7.328 13.278 1.00 56.16 99 THR A CA 1
ATOM 753 C C . THR A 1 99 ? 42.269 -6.026 12.467 1.00 56.16 99 THR A C 1
ATOM 755 O O . THR A 1 99 ? 41.549 -5.889 11.482 1.00 56.16 99 THR A O 1
ATOM 758 N N . GLU A 1 100 ? 43.108 -5.055 12.850 1.00 55.44 100 GLU A N 1
ATOM 759 C CA . GLU A 1 100 ? 43.187 -3.737 12.176 1.00 55.44 100 GLU A CA 1
ATOM 760 C C . GLU A 1 100 ? 43.407 -3.852 10.654 1.00 55.44 100 GLU A C 1
ATOM 762 O O . GLU A 1 100 ? 42.893 -3.050 9.884 1.00 55.44 100 GLU A O 1
ATOM 767 N N . THR A 1 101 ? 44.085 -4.909 10.204 1.00 55.69 101 THR A N 1
ATOM 768 C CA . THR A 1 101 ? 44.301 -5.239 8.788 1.00 55.69 101 THR A CA 1
ATOM 769 C C . THR A 1 101 ? 43.035 -5.668 8.039 1.00 55.69 101 THR A C 1
ATOM 771 O O . THR A 1 101 ? 42.958 -5.481 6.830 1.00 55.69 101 THR A O 1
ATOM 774 N N . GLU A 1 102 ? 42.043 -6.239 8.723 1.00 56.88 102 GLU A N 1
ATOM 775 C CA . GLU A 1 102 ? 40.772 -6.668 8.121 1.00 56.88 102 GLU A CA 1
ATOM 776 C C . GLU A 1 102 ? 39.777 -5.514 8.011 1.00 56.88 102 GLU A C 1
ATOM 778 O O . GLU A 1 102 ? 39.070 -5.423 7.011 1.00 56.88 102 GLU A O 1
ATOM 783 N N . LEU A 1 103 ? 39.773 -4.601 8.990 1.00 56.75 103 LEU A N 1
ATOM 784 C CA . LEU A 1 103 ? 38.965 -3.377 8.935 1.00 56.75 103 LEU A CA 1
ATOM 785 C C . LEU A 1 103 ? 39.353 -2.528 7.717 1.00 56.75 103 LEU A C 1
ATOM 787 O O . LEU A 1 103 ? 38.494 -2.137 6.936 1.00 56.75 103 LEU A O 1
ATOM 791 N N . VAL A 1 104 ? 40.659 -2.381 7.472 1.00 57.81 104 VAL A N 1
ATOM 792 C CA . VAL A 1 104 ? 41.184 -1.672 6.295 1.00 57.81 104 VAL A CA 1
ATOM 793 C C . VAL A 1 104 ? 40.757 -2.341 4.978 1.00 57.81 104 VAL A C 1
ATOM 795 O O . VAL A 1 104 ? 40.486 -1.656 3.997 1.00 57.81 104 VAL A O 1
ATOM 798 N N . GLN A 1 105 ? 40.648 -3.673 4.927 1.00 58.16 105 GLN A N 1
ATOM 799 C CA . GLN A 1 105 ? 40.203 -4.373 3.714 1.00 58.16 105 GLN A CA 1
ATOM 800 C C . GLN A 1 105 ? 38.700 -4.236 3.445 1.00 58.16 105 GLN A C 1
ATOM 802 O O . GLN A 1 105 ? 38.295 -4.286 2.283 1.00 58.16 105 GLN A O 1
ATOM 807 N N . GLU A 1 106 ? 37.869 -4.121 4.481 1.00 61.41 106 GLU A N 1
ATOM 808 C CA . GLU A 1 106 ? 36.429 -3.880 4.324 1.00 61.41 106 GLU A CA 1
ATOM 809 C C . GLU A 1 106 ? 36.157 -2.431 3.896 1.00 61.41 106 GLU A C 1
ATOM 811 O O . GLU A 1 106 ? 35.368 -2.218 2.972 1.00 61.41 106 GLU A O 1
ATOM 816 N N . ASP A 1 107 ? 36.891 -1.467 4.458 1.00 62.31 107 ASP A N 1
ATOM 817 C CA . ASP A 1 107 ? 36.783 -0.051 4.096 1.00 62.31 107 ASP A CA 1
ATOM 818 C C . ASP A 1 107 ? 37.167 0.176 2.621 1.00 62.31 107 ASP A C 1
ATOM 820 O O . ASP A 1 107 ? 36.369 0.723 1.858 1.00 62.31 107 ASP A O 1
ATOM 824 N N . ILE A 1 108 ? 38.298 -0.380 2.162 1.00 65.00 108 ILE A N 1
ATOM 825 C CA . ILE A 1 108 ? 38.744 -0.275 0.756 1.00 65.00 108 ILE A CA 1
ATOM 826 C C . ILE A 1 108 ? 37.739 -0.916 -0.216 1.00 65.00 108 ILE A C 1
ATOM 828 O O . ILE A 1 108 ? 37.515 -0.405 -1.312 1.00 65.00 108 ILE A O 1
ATOM 832 N N . LYS A 1 109 ? 37.107 -2.037 0.161 1.00 69.94 109 LYS A N 1
ATOM 833 C CA . LYS A 1 109 ? 36.079 -2.682 -0.679 1.00 69.94 109 LYS A CA 1
ATOM 834 C C . LYS A 1 109 ? 34.825 -1.821 -0.787 1.00 69.94 109 LYS A C 1
ATOM 836 O O . LYS A 1 109 ? 34.239 -1.743 -1.863 1.00 69.94 109 LYS A O 1
ATOM 841 N N . SER A 1 110 ? 34.427 -1.183 0.312 1.00 74.12 110 SER A N 1
ATOM 842 C CA . SER A 1 110 ? 33.259 -0.305 0.331 1.00 74.12 110 SER A CA 1
ATOM 843 C C . SER A 1 110 ? 33.483 0.974 -0.481 1.00 74.12 110 SER A C 1
ATOM 845 O O . SER A 1 110 ? 32.613 1.352 -1.264 1.00 74.12 110 SER A O 1
ATOM 847 N N . GLU A 1 111 ? 34.673 1.574 -0.393 1.00 80.19 111 GLU A N 1
ATOM 848 C CA . GLU A 1 111 ? 35.056 2.736 -1.201 1.00 80.19 111 GLU A CA 1
ATOM 849 C C . GLU A 1 111 ? 35.104 2.380 -2.690 1.00 80.19 111 GLU A C 1
ATOM 851 O O . GLU A 1 111 ? 34.541 3.090 -3.523 1.00 80.19 111 GLU A O 1
ATOM 856 N N . LEU A 1 112 ? 35.679 1.227 -3.036 1.00 81.31 112 LEU A N 1
ATOM 857 C CA . LEU A 1 112 ? 35.758 0.766 -4.419 1.00 81.31 112 LEU A CA 1
ATOM 858 C C . LEU A 1 112 ? 34.372 0.490 -5.027 1.00 81.31 112 LEU A C 1
ATOM 860 O O . LEU A 1 112 ? 34.130 0.838 -6.185 1.00 81.31 112 LEU A O 1
ATOM 864 N N . ASP A 1 113 ? 33.437 -0.069 -4.254 1.00 83.81 113 ASP A N 1
ATOM 865 C CA . ASP A 1 113 ? 32.050 -0.278 -4.687 1.00 83.81 113 ASP A CA 1
ATOM 866 C C . ASP A 1 113 ? 31.329 1.063 -4.965 1.00 83.81 113 ASP A C 1
ATOM 868 O O . ASP A 1 113 ? 30.529 1.174 -5.906 1.00 83.81 113 ASP A O 1
ATOM 872 N N . GLU A 1 114 ? 31.620 2.106 -4.180 1.00 85.50 114 GLU A N 1
ATOM 873 C CA . GLU A 1 114 ? 31.083 3.453 -4.394 1.00 85.50 114 GLU A CA 1
ATOM 874 C C . GLU A 1 114 ? 31.724 4.156 -5.595 1.00 85.50 114 GLU A C 1
ATOM 876 O O . GLU A 1 114 ? 31.024 4.773 -6.412 1.00 85.50 114 GLU A O 1
ATOM 881 N N . GLU A 1 115 ? 33.041 4.043 -5.745 1.00 85.12 115 GLU A N 1
ATOM 882 C CA . GLU A 1 115 ? 33.776 4.704 -6.813 1.00 85.12 115 GLU A CA 1
ATOM 883 C C . GLU A 1 115 ? 33.534 4.057 -8.184 1.00 85.12 115 GLU A C 1
ATOM 885 O O . GLU A 1 115 ? 33.381 4.783 -9.181 1.00 85.12 115 GLU A O 1
ATOM 890 N N . ALA A 1 116 ? 33.412 2.725 -8.241 1.00 87.94 116 ALA A N 1
ATOM 891 C CA . ALA A 1 116 ? 33.114 1.954 -9.453 1.00 87.94 116 ALA A CA 1
ATOM 892 C C . ALA A 1 116 ? 31.664 2.125 -9.941 1.00 87.94 116 ALA A C 1
ATOM 894 O O . ALA A 1 116 ? 31.316 1.752 -11.066 1.00 87.94 116 ALA A O 1
ATOM 895 N N . ARG A 1 117 ? 30.787 2.728 -9.129 1.00 90.75 117 ARG A N 1
ATOM 896 C CA . ARG A 1 117 ? 29.377 2.920 -9.474 1.00 90.75 117 ARG A CA 1
ATOM 897 C C . ARG A 1 117 ? 29.187 3.916 -10.624 1.00 90.75 117 ARG A C 1
ATOM 899 O O . ARG A 1 117 ? 29.452 5.117 -10.513 1.00 90.75 117 ARG A O 1
ATOM 906 N N . ILE A 1 118 ? 28.594 3.433 -11.715 1.00 91.56 118 ILE A N 1
ATOM 907 C CA . ILE A 1 118 ? 28.368 4.210 -12.943 1.00 91.56 118 ILE A CA 1
ATOM 908 C C . ILE A 1 118 ? 27.056 5.006 -12.874 1.00 91.56 118 ILE A C 1
ATOM 910 O O . ILE A 1 118 ? 27.023 6.219 -13.096 1.00 91.56 118 ILE A O 1
ATOM 914 N N . TYR A 1 119 ? 25.948 4.338 -12.556 1.00 91.12 119 TYR A N 1
ATOM 915 C CA . TYR A 1 119 ? 24.607 4.917 -12.537 1.00 91.12 119 TYR A CA 1
ATOM 916 C C . TYR A 1 119 ? 24.109 5.187 -11.106 1.00 91.12 119 TYR A C 1
ATOM 918 O O . TYR A 1 119 ? 24.363 4.419 -10.175 1.00 91.12 119 TYR A O 1
ATOM 926 N N . GLY A 1 120 ? 23.292 6.237 -10.936 1.00 86.19 120 GLY A N 1
ATOM 927 C CA . GLY A 1 120 ? 22.542 6.491 -9.692 1.00 86.19 120 GLY A CA 1
ATOM 928 C C . GLY A 1 120 ? 22.971 7.711 -8.869 1.00 86.19 120 GLY A C 1
ATOM 929 O O . GLY A 1 120 ? 22.401 7.931 -7.809 1.00 86.19 120 GLY A O 1
ATOM 930 N N . LYS A 1 121 ? 23.889 8.552 -9.367 1.00 79.62 121 LYS A N 1
ATOM 931 C CA . LYS A 1 121 ? 24.382 9.757 -8.659 1.00 79.62 121 LYS A CA 1
ATOM 932 C C . LYS A 1 121 ? 23.326 10.845 -8.381 1.00 79.62 121 LYS A C 1
ATOM 934 O O . LYS A 1 121 ? 23.576 11.750 -7.602 1.00 79.62 121 LYS A O 1
ATOM 939 N N . ARG A 1 122 ? 22.154 10.800 -9.032 1.00 79.75 122 ARG A N 1
ATOM 940 C CA . ARG A 1 122 ? 21.125 11.868 -8.990 1.00 79.75 122 ARG A CA 1
ATOM 941 C C . ARG A 1 122 ? 19.806 11.448 -8.321 1.00 79.75 122 ARG A C 1
ATOM 943 O O . ARG A 1 122 ? 18.755 11.959 -8.694 1.00 79.75 122 ARG A O 1
ATOM 950 N N . GLY A 1 123 ? 19.828 10.462 -7.418 1.00 78.62 123 GLY A N 1
ATOM 951 C CA . GLY A 1 123 ? 18.660 10.067 -6.606 1.00 78.62 123 GLY A CA 1
ATOM 952 C C . GLY A 1 123 ? 17.468 9.460 -7.366 1.00 78.62 123 GLY A C 1
ATOM 953 O O . GLY A 1 123 ? 16.421 9.208 -6.776 1.00 78.62 123 GLY A O 1
ATOM 954 N N . LYS A 1 124 ? 17.596 9.212 -8.675 1.00 85.19 124 LYS A N 1
ATOM 955 C CA . LYS A 1 124 ? 16.564 8.537 -9.475 1.00 85.19 124 LYS A CA 1
ATOM 956 C C . LYS A 1 124 ? 16.628 7.019 -9.261 1.00 85.19 124 LYS A C 1
ATOM 958 O O . LYS A 1 124 ? 17.733 6.479 -9.165 1.00 85.19 124 LYS A O 1
ATOM 963 N N . PRO A 1 125 ? 15.480 6.314 -9.245 1.00 88.19 125 PRO A N 1
ATOM 964 C CA . PRO A 1 125 ? 15.473 4.859 -9.173 1.00 88.19 125 PRO A CA 1
ATOM 965 C C . PRO A 1 125 ? 16.158 4.262 -10.409 1.00 88.19 125 PRO A C 1
ATOM 967 O O . PRO A 1 125 ? 15.882 4.659 -11.542 1.00 88.19 125 PRO A O 1
ATOM 970 N N . LEU A 1 126 ? 17.061 3.311 -10.173 1.00 90.44 126 LEU A N 1
ATOM 971 C CA . LEU A 1 126 ? 17.825 2.622 -11.213 1.00 90.44 126 LEU A CA 1
ATOM 972 C C . LEU A 1 126 ? 16.962 1.587 -11.935 1.00 90.44 126 LEU A C 1
ATOM 974 O O . LEU A 1 126 ? 16.254 0.808 -11.290 1.00 90.44 126 LEU A O 1
ATOM 978 N N . THR A 1 127 ? 17.073 1.534 -13.263 1.00 91.44 127 THR A N 1
ATOM 979 C CA . THR A 1 127 ? 16.494 0.439 -14.055 1.00 91.44 127 THR A CA 1
ATOM 980 C C . THR A 1 127 ? 17.249 -0.867 -13.798 1.00 91.44 127 THR A C 1
ATOM 982 O O . THR A 1 127 ? 18.403 -0.850 -13.370 1.00 91.44 127 THR A O 1
ATOM 985 N N . ASN A 1 128 ? 16.627 -2.016 -14.081 1.00 92.19 128 ASN A N 1
ATOM 986 C CA . ASN A 1 128 ? 17.282 -3.321 -13.902 1.00 92.19 128 ASN A CA 1
ATOM 987 C C . ASN A 1 128 ? 18.585 -3.429 -14.707 1.00 92.19 128 ASN A C 1
ATOM 989 O O . ASN A 1 128 ? 19.581 -3.916 -14.187 1.00 92.19 128 ASN A O 1
ATOM 993 N N . TYR A 1 129 ? 18.604 -2.873 -15.919 1.00 93.56 129 TYR A N 1
ATOM 994 C CA . TYR A 1 129 ? 19.805 -2.823 -16.750 1.00 93.56 129 TYR A CA 1
ATOM 995 C C . TYR A 1 129 ? 20.905 -1.974 -16.107 1.00 93.56 129 TYR A C 1
ATOM 997 O O . TYR A 1 129 ? 22.049 -2.393 -16.025 1.00 93.56 129 TYR A O 1
ATOM 1005 N N . GLN A 1 130 ? 20.561 -0.796 -15.581 1.00 93.81 130 GLN A N 1
ATOM 1006 C CA . GLN A 1 130 ? 21.536 0.063 -14.904 1.00 93.81 130 GLN A CA 1
ATOM 1007 C C . GLN A 1 130 ? 22.105 -0.584 -13.638 1.00 93.81 130 GLN A C 1
ATOM 1009 O O . GLN A 1 130 ? 23.272 -0.371 -13.325 1.00 93.81 130 GLN A O 1
ATOM 1014 N N . LYS A 1 131 ? 21.299 -1.374 -12.917 1.00 94.19 131 LYS A N 1
ATOM 1015 C CA . LYS A 1 131 ? 21.781 -2.177 -11.785 1.00 94.19 131 LYS A CA 1
ATOM 1016 C C . LYS A 1 131 ? 22.748 -3.265 -12.252 1.00 94.19 131 LYS A C 1
ATOM 1018 O O . LYS A 1 131 ? 23.816 -3.380 -11.670 1.00 94.19 131 LYS A O 1
ATOM 1023 N N . ALA A 1 132 ? 22.408 -3.994 -13.317 1.00 94.00 132 ALA A N 1
ATOM 1024 C CA . ALA A 1 132 ? 23.282 -5.017 -13.892 1.00 94.00 132 ALA A CA 1
ATOM 1025 C C . ALA A 1 132 ? 24.632 -4.429 -14.340 1.00 94.00 132 ALA A C 1
ATOM 1027 O O . ALA A 1 132 ? 25.677 -4.954 -13.979 1.00 94.00 132 ALA A O 1
ATOM 1028 N N . VAL A 1 133 ? 24.620 -3.277 -15.021 1.00 95.19 133 VAL A N 1
ATOM 1029 C CA . VAL A 1 133 ? 25.850 -2.582 -15.439 1.00 95.19 133 VAL A CA 1
ATOM 1030 C C . VAL A 1 133 ? 26.671 -2.087 -14.247 1.00 95.19 133 VAL A C 1
ATOM 1032 O O . VAL A 1 133 ? 27.892 -2.181 -14.282 1.00 95.19 133 VAL A O 1
ATOM 1035 N N . ASN A 1 134 ? 26.037 -1.586 -13.182 1.00 95.12 134 ASN A N 1
ATOM 1036 C CA . ASN A 1 134 ? 26.767 -1.207 -11.969 1.00 95.12 134 ASN A CA 1
ATOM 1037 C C . ASN A 1 134 ? 27.435 -2.414 -11.300 1.00 95.12 134 ASN A C 1
ATOM 1039 O O . ASN A 1 134 ? 28.580 -2.297 -10.886 1.00 95.12 134 ASN A O 1
ATOM 1043 N N . ASN A 1 135 ? 26.744 -3.554 -11.215 1.00 94.25 135 ASN A N 1
ATOM 1044 C CA . ASN A 1 135 ? 27.312 -4.772 -10.635 1.00 94.25 135 ASN A CA 1
ATOM 1045 C C . ASN A 1 135 ? 28.516 -5.259 -11.455 1.00 94.25 135 ASN A C 1
ATOM 1047 O O . ASN A 1 135 ? 29.583 -5.474 -10.897 1.00 94.25 135 ASN A O 1
ATOM 1051 N N . ALA A 1 136 ? 28.385 -5.311 -12.784 1.00 94.75 136 ALA A N 1
ATOM 1052 C CA . ALA A 1 136 ? 29.488 -5.694 -13.662 1.00 94.75 136 ALA A CA 1
ATOM 1053 C C . ALA A 1 136 ? 30.690 -4.736 -13.559 1.00 94.75 136 ALA A C 1
ATOM 1055 O O . ALA A 1 136 ? 31.835 -5.178 -13.594 1.00 94.75 136 ALA A O 1
ATOM 1056 N N . ALA A 1 137 ? 30.445 -3.430 -13.404 1.00 94.50 137 ALA A N 1
ATOM 1057 C CA . ALA A 1 137 ? 31.503 -2.441 -13.197 1.00 94.50 137 ALA A CA 1
ATOM 1058 C C . ALA A 1 137 ? 32.244 -2.649 -11.869 1.00 94.50 137 ALA A C 1
ATOM 1060 O O . ALA A 1 137 ? 33.466 -2.546 -11.831 1.00 94.50 137 ALA A O 1
ATOM 1061 N N . VAL A 1 138 ? 31.514 -2.980 -10.802 1.00 93.94 138 VAL A N 1
ATOM 1062 C CA . VAL A 1 138 ? 32.094 -3.327 -9.500 1.00 93.94 138 VAL A CA 1
ATOM 1063 C C . VAL A 1 138 ? 32.947 -4.590 -9.602 1.00 93.94 138 VAL A C 1
ATOM 1065 O O . VAL A 1 138 ? 34.068 -4.608 -9.104 1.00 93.94 138 VAL A O 1
ATOM 1068 N N . ASP A 1 139 ? 32.466 -5.626 -10.286 1.00 93.00 139 ASP A N 1
ATOM 1069 C CA . ASP A 1 139 ? 33.226 -6.869 -10.446 1.00 93.00 139 ASP A CA 1
ATOM 1070 C C . ASP A 1 139 ? 34.530 -6.634 -11.225 1.00 93.00 139 ASP A C 1
ATOM 1072 O O . ASP A 1 139 ? 35.588 -7.112 -10.827 1.00 93.00 139 ASP A O 1
ATOM 1076 N N . LEU A 1 140 ? 34.483 -5.819 -12.283 1.00 92.25 140 LEU A N 1
ATOM 1077 C CA . LEU A 1 140 ? 35.678 -5.419 -13.034 1.00 92.25 140 LEU A CA 1
ATOM 1078 C C . LEU A 1 140 ? 36.645 -4.566 -12.201 1.00 92.25 140 LEU A C 1
ATOM 1080 O O . LEU A 1 140 ? 37.859 -4.696 -12.350 1.00 92.25 140 LEU A O 1
ATOM 1084 N N . ALA A 1 141 ? 36.129 -3.707 -11.322 1.00 90.81 141 ALA A N 1
ATOM 1085 C CA . ALA A 1 141 ? 36.949 -2.907 -10.417 1.00 90.81 141 ALA A CA 1
ATOM 1086 C C . ALA A 1 141 ? 37.607 -3.763 -9.321 1.00 90.81 141 ALA A C 1
ATOM 1088 O O . ALA A 1 141 ? 38.724 -3.468 -8.905 1.00 90.81 141 ALA A O 1
ATOM 1089 N N . LYS A 1 142 ? 36.950 -4.842 -8.876 1.00 89.56 142 LYS A N 1
ATOM 1090 C CA . LYS A 1 142 ? 37.528 -5.816 -7.934 1.00 89.56 142 LYS A CA 1
ATOM 1091 C C . LYS A 1 142 ? 38.673 -6.603 -8.562 1.00 89.56 142 LYS A C 1
ATOM 1093 O O . LYS A 1 142 ? 39.648 -6.899 -7.880 1.00 89.56 142 LYS A O 1
ATOM 1098 N N . GLU A 1 143 ? 38.556 -6.924 -9.848 1.00 89.19 143 GLU A N 1
ATOM 1099 C CA . GLU A 1 143 ? 39.623 -7.566 -10.618 1.00 89.19 143 GLU A CA 1
ATOM 1100 C C . GLU A 1 143 ? 40.782 -6.593 -10.892 1.00 89.19 143 GLU A C 1
ATOM 1102 O O . GLU A 1 143 ? 41.943 -6.966 -10.756 1.00 89.19 143 GLU A O 1
ATOM 1107 N N . ASN A 1 144 ? 40.480 -5.340 -11.251 1.00 87.62 144 ASN A N 1
ATOM 1108 C CA . ASN A 1 144 ? 41.472 -4.311 -11.563 1.00 87.62 144 ASN A CA 1
ATOM 1109 C C . ASN A 1 144 ? 41.073 -2.942 -10.971 1.00 87.62 144 ASN A C 1
ATOM 1111 O O . ASN A 1 144 ? 40.365 -2.175 -11.634 1.00 87.62 144 ASN A O 1
ATOM 1115 N N . PRO A 1 145 ? 41.587 -2.567 -9.781 1.00 85.38 145 PRO A N 1
ATOM 1116 C CA . PRO A 1 145 ? 41.208 -1.321 -9.100 1.00 85.38 145 PRO A CA 1
ATOM 1117 C C . PRO A 1 145 ? 41.504 -0.042 -9.896 1.00 85.38 145 PRO A C 1
ATOM 1119 O O . PRO A 1 145 ? 40.778 0.943 -9.798 1.00 85.38 145 PRO A O 1
ATOM 1122 N N . LEU A 1 146 ? 42.528 -0.063 -10.757 1.00 86.81 146 LEU A N 1
ATOM 1123 C CA . LEU A 1 146 ? 42.893 1.077 -11.608 1.00 86.81 146 LEU A CA 1
ATOM 1124 C C . LEU A 1 146 ? 41.832 1.411 -12.669 1.00 86.81 146 LEU A C 1
ATOM 1126 O O . LEU A 1 146 ? 41.802 2.532 -13.174 1.00 86.81 146 LEU A O 1
ATOM 1130 N N . ALA A 1 147 ? 40.933 0.473 -12.991 1.00 85.81 147 ALA A N 1
ATOM 1131 C CA . ALA A 1 147 ? 39.866 0.696 -13.965 1.00 85.81 147 ALA A CA 1
ATOM 1132 C C . ALA A 1 147 ? 38.839 1.745 -13.497 1.00 85.81 147 ALA A C 1
ATOM 1134 O O . ALA A 1 147 ? 38.111 2.303 -14.312 1.00 85.81 147 ALA A O 1
ATOM 1135 N N . VAL A 1 148 ? 38.790 2.048 -12.196 1.00 88.31 148 VAL A N 1
ATOM 1136 C CA . VAL A 1 148 ? 37.889 3.053 -11.612 1.00 88.31 148 VAL A CA 1
ATOM 1137 C C . VAL A 1 148 ? 38.252 4.485 -12.036 1.00 88.31 148 VAL A C 1
ATOM 1139 O O . VAL A 1 148 ? 37.365 5.344 -12.122 1.00 88.31 148 VAL A O 1
ATOM 1142 N N . LEU A 1 149 ? 39.531 4.733 -12.346 1.00 87.19 149 LEU A N 1
ATOM 1143 C CA . LEU A 1 149 ? 40.040 6.044 -12.762 1.00 87.19 149 LEU A CA 1
ATOM 1144 C C . LEU A 1 149 ? 39.468 6.469 -14.121 1.00 87.19 149 LEU A C 1
ATOM 1146 O O . LEU A 1 149 ? 39.058 7.618 -14.286 1.00 87.19 149 LEU A O 1
ATOM 1150 N N . ASP A 1 150 ? 39.361 5.531 -15.065 1.00 90.25 150 ASP A N 1
ATOM 1151 C CA . ASP A 1 150 ? 38.728 5.761 -16.362 1.00 90.25 150 ASP A CA 1
ATOM 1152 C C . ASP A 1 150 ? 37.314 5.166 -16.411 1.00 90.25 150 ASP A C 1
ATOM 1154 O O . ASP A 1 150 ? 37.052 4.059 -16.893 1.00 90.25 150 ASP A O 1
ATOM 1158 N N . LYS A 1 151 ? 36.349 5.971 -15.957 1.00 88.62 151 LYS A N 1
ATOM 1159 C CA . LYS A 1 151 ? 34.926 5.595 -15.967 1.00 88.62 151 LYS A CA 1
ATOM 1160 C C . LYS A 1 151 ? 34.378 5.360 -17.379 1.00 88.62 151 LYS A C 1
ATOM 1162 O O . LYS A 1 151 ? 33.349 4.695 -17.515 1.00 88.62 151 LYS A O 1
ATOM 1167 N N . GLY A 1 152 ? 35.027 5.901 -18.414 1.00 90.62 152 GLY A N 1
ATOM 1168 C CA . GLY A 1 152 ? 34.644 5.713 -19.811 1.00 90.62 152 GLY A CA 1
ATOM 1169 C C . GLY A 1 152 ? 34.906 4.284 -20.280 1.00 90.62 152 GLY A C 1
ATOM 1170 O O . GLY A 1 152 ? 33.975 3.602 -20.725 1.00 90.62 152 GLY A O 1
ATOM 1171 N N . SER A 1 153 ? 36.144 3.800 -20.131 1.00 92.12 153 SER A N 1
ATOM 1172 C CA . SER A 1 153 ? 36.488 2.414 -20.479 1.00 92.12 153 SER A CA 1
ATOM 1173 C C . SER A 1 153 ? 35.816 1.395 -19.561 1.00 92.12 153 SER A C 1
ATOM 1175 O O . SER A 1 153 ? 35.329 0.372 -20.055 1.00 92.12 153 SER A O 1
ATOM 1177 N N . LEU A 1 154 ? 35.680 1.697 -18.264 1.00 93.31 154 LEU A N 1
ATOM 1178 C CA . LEU A 1 154 ? 34.961 0.844 -17.315 1.00 93.31 154 LEU A CA 1
ATOM 1179 C C . LEU A 1 154 ? 33.503 0.632 -17.735 1.00 93.31 154 LEU A C 1
ATOM 1181 O O . LEU A 1 154 ? 33.014 -0.494 -17.722 1.00 93.31 154 LEU A O 1
ATOM 1185 N N . LEU A 1 155 ? 32.811 1.686 -18.183 1.00 95.06 155 LEU A N 1
ATOM 1186 C CA . LEU A 1 155 ? 31.446 1.575 -18.703 1.00 95.06 155 LEU A CA 1
ATOM 1187 C C . LEU A 1 155 ? 31.369 0.701 -19.956 1.00 95.06 155 LEU A C 1
ATOM 1189 O O . LEU A 1 155 ? 30.422 -0.076 -20.095 1.00 95.06 155 LEU A O 1
ATOM 1193 N N . LYS A 1 156 ? 32.331 0.827 -20.875 1.00 95.50 156 LYS A N 1
ATOM 1194 C CA . LYS A 1 156 ? 32.355 0.021 -22.101 1.00 95.50 156 LYS A CA 1
ATOM 1195 C C . LYS A 1 156 ? 32.492 -1.467 -21.764 1.00 95.50 156 LYS A C 1
ATOM 1197 O O . LYS A 1 156 ? 31.641 -2.249 -22.179 1.00 95.50 156 LYS A O 1
ATOM 1202 N N . ARG A 1 157 ? 33.474 -1.817 -20.927 1.00 94.69 157 ARG A N 1
ATOM 1203 C CA . ARG A 1 157 ? 33.712 -3.196 -20.470 1.00 94.69 157 ARG A CA 1
ATOM 1204 C C . ARG A 1 157 ? 32.557 -3.744 -19.633 1.00 94.69 157 ARG A C 1
ATOM 1206 O O . ARG A 1 157 ? 32.164 -4.889 -19.802 1.00 94.69 157 ARG A O 1
ATOM 1213 N N . ALA A 1 158 ? 31.952 -2.922 -18.776 1.00 95.94 158 ALA A N 1
ATOM 1214 C CA . ALA A 1 158 ? 30.803 -3.343 -17.977 1.00 95.94 158 ALA A CA 1
ATOM 1215 C C . ALA A 1 158 ? 29.572 -3.656 -18.844 1.00 95.94 158 ALA A C 1
ATOM 1217 O O . ALA A 1 158 ? 28.823 -4.576 -18.535 1.00 95.94 158 ALA A O 1
ATOM 1218 N N . ARG A 1 159 ? 29.343 -2.921 -19.942 1.00 95.56 159 ARG A N 1
ATOM 1219 C CA . ARG A 1 159 ? 28.255 -3.231 -20.891 1.00 95.56 159 ARG A CA 1
ATOM 1220 C C . ARG A 1 159 ? 28.509 -4.511 -21.676 1.00 95.56 159 ARG A C 1
ATOM 1222 O O . ARG A 1 159 ? 27.556 -5.239 -21.940 1.00 95.56 159 ARG A O 1
ATOM 1229 N N . GLU A 1 160 ? 29.760 -4.745 -22.053 1.00 95.38 160 GLU A N 1
ATOM 1230 C CA . GLU A 1 160 ? 30.199 -5.972 -22.718 1.00 95.38 160 GLU A CA 1
ATOM 1231 C C . GLU A 1 160 ? 29.973 -7.174 -21.799 1.00 95.38 160 GLU A C 1
ATOM 1233 O O . GLU A 1 160 ? 29.171 -8.033 -22.144 1.00 95.38 160 GLU A O 1
ATOM 1238 N N . LYS A 1 161 ? 30.471 -7.121 -20.555 1.00 94.50 161 LYS A N 1
ATOM 1239 C CA . LYS A 1 161 ? 30.240 -8.153 -19.529 1.00 94.50 161 LYS A CA 1
ATOM 1240 C C . LYS A 1 161 ? 28.751 -8.444 -19.302 1.00 94.50 161 LYS A C 1
ATOM 1242 O O . LYS A 1 161 ? 28.338 -9.592 -19.306 1.00 94.50 161 LYS A O 1
ATOM 1247 N N . VAL A 1 162 ? 27.906 -7.413 -19.209 1.00 95.44 162 VAL A N 1
ATOM 1248 C CA . VAL A 1 162 ? 26.440 -7.585 -19.089 1.00 95.44 162 VAL A CA 1
ATOM 1249 C C . VAL A 1 162 ? 25.814 -8.240 -20.327 1.00 95.44 162 VAL A C 1
ATOM 1251 O O . VAL A 1 162 ? 24.800 -8.931 -20.214 1.00 95.44 162 VAL A O 1
ATOM 1254 N N . SER A 1 163 ? 26.374 -7.997 -21.511 1.00 91.94 163 SER A N 1
ATOM 1255 C CA . SER A 1 163 ? 25.911 -8.616 -22.755 1.00 91.94 163 SER A CA 1
ATOM 1256 C C . SER A 1 163 ? 26.346 -10.081 -22.832 1.00 91.94 163 SER A C 1
ATOM 1258 O O . SER A 1 163 ? 25.525 -10.923 -23.196 1.00 91.94 163 SER A O 1
ATOM 1260 N N . ASP A 1 164 ? 27.577 -10.382 -22.415 1.00 93.25 164 ASP A N 1
ATOM 1261 C CA . ASP A 1 164 ? 28.146 -11.733 -22.347 1.00 93.25 164 ASP A CA 1
ATOM 1262 C C . ASP A 1 164 ? 27.439 -12.603 -21.300 1.00 93.25 164 ASP A C 1
ATOM 1264 O O . ASP A 1 164 ? 27.117 -13.760 -21.565 1.00 93.25 164 ASP A O 1
ATOM 1268 N N . ASP A 1 165 ? 27.069 -12.012 -20.160 1.00 90.38 165 ASP A N 1
ATOM 1269 C CA . ASP A 1 165 ? 26.229 -12.632 -19.125 1.00 90.38 165 ASP A CA 1
ATOM 1270 C C . ASP A 1 165 ? 24.786 -12.899 -19.612 1.00 90.38 165 ASP A C 1
ATOM 1272 O O . ASP A 1 165 ? 23.958 -13.464 -18.891 1.00 90.38 165 ASP A O 1
ATOM 1276 N N . GLY A 1 166 ? 24.454 -12.487 -20.841 1.00 90.19 166 GLY A N 1
ATOM 1277 C CA . GLY A 1 166 ? 23.183 -12.780 -21.488 1.00 90.19 166 GLY A CA 1
ATOM 1278 C C . GLY A 1 166 ? 22.029 -11.917 -20.988 1.00 90.19 166 GLY A C 1
ATOM 1279 O O . GLY A 1 166 ? 20.887 -12.383 -20.942 1.00 90.19 166 GLY A O 1
ATOM 1280 N N . TYR A 1 167 ? 22.282 -10.661 -20.600 1.00 91.00 167 TYR A N 1
ATOM 1281 C CA . TYR A 1 167 ? 21.220 -9.787 -20.106 1.00 91.00 167 TYR A CA 1
ATOM 1282 C C . TYR A 1 167 ? 20.095 -9.613 -21.137 1.00 91.00 167 TYR A C 1
ATOM 1284 O O . TYR A 1 167 ? 20.239 -8.977 -22.185 1.00 91.00 167 TYR A O 1
ATOM 1292 N N . VAL A 1 168 ? 18.913 -10.130 -20.799 1.00 87.06 168 VAL A N 1
ATOM 1293 C CA . VAL A 1 168 ? 17.730 -10.031 -21.653 1.00 87.06 168 VAL A CA 1
ATOM 1294 C C . VAL A 1 168 ? 17.015 -8.709 -21.392 1.00 87.06 168 VAL A C 1
ATOM 1296 O O . VAL A 1 168 ? 16.416 -8.483 -20.335 1.00 87.06 168 VAL A O 1
ATOM 1299 N N . PHE A 1 169 ? 17.007 -7.827 -22.393 1.00 85.25 169 PHE A N 1
ATOM 1300 C CA . PHE A 1 169 ? 16.177 -6.629 -22.345 1.00 85.25 169 PHE A CA 1
ATOM 1301 C C . PHE A 1 169 ? 14.698 -7.020 -22.311 1.00 85.25 169 PHE A C 1
ATOM 1303 O O . PHE A 1 169 ? 14.176 -7.636 -23.241 1.00 85.25 169 PHE A O 1
ATOM 1310 N N . VAL A 1 170 ? 13.997 -6.608 -21.252 1.00 80.62 170 VAL A N 1
ATOM 1311 C CA . VAL A 1 170 ? 12.541 -6.748 -21.164 1.00 80.62 170 VAL A CA 1
ATOM 1312 C C . VAL A 1 170 ? 11.914 -5.875 -22.249 1.00 80.62 170 VAL A C 1
ATOM 1314 O O . VAL A 1 170 ? 11.701 -4.675 -22.069 1.00 80.62 170 VAL A O 1
ATOM 1317 N N . LYS A 1 171 ? 11.630 -6.473 -23.408 1.00 76.56 171 LYS A N 1
ATOM 1318 C CA . LYS A 1 171 ? 10.891 -5.810 -24.478 1.00 76.56 171 LYS A CA 1
ATOM 1319 C C . LYS A 1 171 ? 9.489 -5.549 -23.947 1.00 76.56 171 LYS A C 1
ATOM 1321 O O . LYS A 1 171 ? 8.786 -6.479 -23.551 1.00 76.56 171 LYS A O 1
ATOM 1326 N N . GLY A 1 172 ? 9.094 -4.278 -23.890 1.00 66.56 172 GLY A N 1
ATOM 1327 C CA . GLY A 1 172 ? 7.751 -3.908 -23.457 1.00 66.56 172 GLY A CA 1
ATOM 1328 C C . GLY A 1 172 ? 6.726 -4.739 -24.225 1.00 66.56 172 GLY A C 1
ATOM 1329 O O . GLY A 1 172 ? 6.794 -4.823 -25.453 1.00 66.56 172 GLY A O 1
ATOM 1330 N N . ARG A 1 173 ? 5.806 -5.395 -23.506 1.00 59.22 173 ARG A N 1
ATOM 1331 C CA . ARG A 1 173 ? 4.728 -6.178 -24.117 1.00 59.22 173 ARG A CA 1
ATOM 1332 C C . ARG A 1 173 ? 3.959 -5.239 -25.045 1.00 59.22 173 ARG A C 1
ATOM 1334 O O . ARG A 1 173 ? 3.254 -4.344 -24.578 1.00 59.22 173 ARG A O 1
ATOM 1341 N N . SER A 1 174 ? 4.153 -5.392 -26.355 1.00 59.44 174 SER A N 1
ATOM 1342 C CA . SER A 1 174 ? 3.428 -4.597 -27.341 1.00 59.44 174 SER A CA 1
ATOM 1343 C C . SER A 1 174 ? 1.938 -4.817 -27.108 1.00 59.44 174 SER A C 1
ATOM 1345 O O . SER A 1 174 ? 1.461 -5.955 -27.112 1.00 59.44 174 SER A O 1
ATOM 1347 N N . ARG A 1 175 ? 1.195 -3.726 -26.895 1.00 61.03 175 ARG A N 1
ATOM 1348 C CA . ARG A 1 175 ? -0.259 -3.758 -26.676 1.00 61.03 175 ARG A CA 1
ATOM 1349 C C . ARG A 1 175 ? -1.025 -4.398 -27.843 1.00 61.03 175 ARG A C 1
ATOM 1351 O O . ARG A 1 175 ? -2.180 -4.756 -27.663 1.00 61.03 175 ARG A O 1
ATOM 1358 N N . ALA A 1 176 ? -0.384 -4.564 -29.002 1.00 60.81 176 ALA A N 1
ATOM 1359 C CA . ALA A 1 176 ? -0.984 -5.110 -30.214 1.00 60.81 176 ALA A CA 1
ATOM 1360 C C . ALA A 1 176 ? -0.911 -6.647 -30.341 1.00 60.81 176 ALA A C 1
ATOM 1362 O O . ALA A 1 176 ? -1.542 -7.192 -31.236 1.00 60.81 176 ALA A O 1
ATOM 1363 N N . ARG A 1 177 ? -0.166 -7.365 -29.481 1.00 52.75 177 ARG A N 1
ATOM 1364 C CA . ARG A 1 177 ? -0.024 -8.842 -29.564 1.00 52.75 177 ARG A CA 1
ATOM 1365 C C . ARG A 1 177 ? -0.465 -9.579 -28.294 1.00 52.75 177 ARG A C 1
ATOM 1367 O O . ARG A 1 177 ? 0.022 -10.666 -28.012 1.00 52.75 177 ARG A O 1
ATOM 1374 N N . SER A 1 178 ? -1.365 -9.006 -27.491 1.00 50.34 178 SER A N 1
ATOM 1375 C CA . SER A 1 178 ? -1.806 -9.647 -26.237 1.00 50.34 178 SER A CA 1
ATOM 1376 C C . SER A 1 178 ? -2.878 -10.736 -26.408 1.00 50.34 178 SER A C 1
ATOM 1378 O O . SER A 1 178 ? -3.500 -11.109 -25.417 1.00 50.34 178 SER A O 1
ATOM 1380 N N . SER A 1 179 ? -3.135 -11.217 -27.625 1.00 53.66 179 SER A N 1
ATOM 1381 C CA . SER A 1 179 ? -4.166 -12.229 -27.899 1.00 53.66 179 SER A CA 1
ATOM 1382 C C . SER A 1 179 ? -3.622 -13.637 -28.150 1.00 53.66 179 SER A C 1
ATOM 1384 O O . SER A 1 179 ? -4.416 -14.546 -28.341 1.00 53.66 179 SER A O 1
ATOM 1386 N N . GLN A 1 180 ? -2.302 -13.841 -28.141 1.00 54.03 180 GLN A N 1
ATOM 1387 C CA . GLN A 1 180 ? -1.697 -15.161 -28.343 1.00 54.03 180 GLN A CA 1
ATOM 1388 C C . GLN A 1 180 ? -0.533 -15.356 -27.373 1.00 54.03 180 GLN A C 1
ATOM 1390 O O . GLN A 1 180 ? 0.632 -15.144 -27.695 1.00 54.03 180 GLN A O 1
ATOM 1395 N N . SER A 1 181 ? -0.874 -15.702 -26.141 1.00 47.16 181 SER A N 1
ATOM 1396 C CA . SER A 1 181 ? 0.019 -16.429 -25.245 1.00 47.16 181 SER A CA 1
ATOM 1397 C C . SER A 1 181 ? -0.866 -17.211 -24.283 1.00 47.16 181 SER A C 1
ATOM 1399 O O . SER A 1 181 ? -1.544 -16.593 -23.459 1.00 47.16 181 SER A O 1
ATOM 1401 N N . ASP A 1 182 ? -0.867 -18.536 -24.431 1.00 51.94 182 ASP A N 1
ATOM 1402 C CA . ASP A 1 182 ? -1.386 -19.520 -23.478 1.00 51.94 182 ASP A CA 1
ATOM 1403 C C . ASP A 1 182 ? -0.665 -19.377 -22.133 1.00 51.94 182 ASP A C 1
ATOM 1405 O O . ASP A 1 182 ? 0.282 -20.091 -21.817 1.00 51.94 182 ASP A O 1
ATOM 1409 N N . SER A 1 183 ? -1.062 -18.382 -21.352 1.00 50.78 183 SER A N 1
ATOM 1410 C CA . SER A 1 183 ? -0.532 -18.154 -20.015 1.00 50.78 183 SER A CA 1
ATOM 1411 C C . SER A 1 183 ? -1.640 -17.557 -19.167 1.00 50.78 183 SER A C 1
ATOM 1413 O O . SER A 1 183 ? -1.984 -16.386 -19.351 1.00 50.78 183 SER A O 1
ATOM 1415 N N . ASP A 1 184 ? -2.173 -18.398 -18.287 1.00 48.88 184 ASP A N 1
ATOM 1416 C CA . ASP A 1 184 ? -3.005 -18.085 -17.134 1.00 48.88 184 ASP A CA 1
ATOM 1417 C C . ASP A 1 184 ? -4.093 -17.050 -17.392 1.00 48.88 184 ASP A C 1
ATOM 1419 O O . ASP A 1 184 ? -3.890 -15.833 -17.327 1.00 48.88 184 ASP A O 1
ATOM 1423 N N . ASP A 1 185 ? -5.293 -17.574 -17.620 1.00 51.94 185 ASP A N 1
ATOM 1424 C CA . ASP A 1 185 ? -6.551 -16.851 -17.547 1.00 51.94 185 ASP A CA 1
ATOM 1425 C C . ASP A 1 185 ? -6.724 -16.324 -16.111 1.00 51.94 185 ASP A C 1
ATOM 1427 O O . ASP A 1 185 ? -7.441 -16.887 -15.288 1.00 51.94 185 ASP A O 1
ATOM 1431 N N . VAL A 1 186 ? -5.984 -15.264 -15.758 1.00 60.66 186 VAL A N 1
ATOM 1432 C CA . VAL A 1 186 ? -6.177 -14.521 -14.517 1.00 60.66 186 VAL A CA 1
ATOM 1433 C C . VAL A 1 186 ? -7.612 -14.029 -14.598 1.00 60.66 186 VAL A C 1
ATOM 1435 O O . VAL A 1 186 ? -7.884 -13.142 -15.420 1.00 60.66 186 VAL A O 1
ATOM 1438 N N . PRO A 1 187 ? -8.539 -14.562 -13.777 1.00 63.78 187 PRO A N 1
ATOM 1439 C CA . PRO A 1 187 ? -9.942 -14.246 -13.935 1.00 63.78 187 PRO A CA 1
ATOM 1440 C C . PRO A 1 187 ? -10.075 -12.737 -13.807 1.00 63.78 187 PRO A C 1
ATOM 1442 O O . PRO A 1 187 ? -9.724 -12.156 -12.770 1.00 63.78 187 PRO A O 1
ATOM 1445 N N . LYS A 1 188 ? -10.522 -12.070 -14.881 1.00 65.00 188 LYS A N 1
ATOM 1446 C CA . LYS A 1 188 ? -10.825 -10.636 -14.842 1.00 65.00 188 LYS A CA 1
ATOM 1447 C C . LYS A 1 188 ? -11.715 -10.430 -13.626 1.00 65.00 188 LYS A C 1
ATOM 1449 O O . LYS A 1 188 ? -12.834 -10.933 -13.605 1.00 65.00 188 LYS A O 1
ATOM 1454 N N . ARG A 1 189 ? -11.199 -9.738 -12.600 1.00 62.00 189 ARG A N 1
ATOM 1455 C CA . ARG A 1 189 ? -11.903 -9.557 -11.323 1.00 62.00 189 ARG A CA 1
ATOM 1456 C C . ARG A 1 189 ? -13.328 -9.115 -11.623 1.00 62.00 189 ARG A C 1
ATOM 1458 O O . ARG A 1 189 ? -13.514 -8.031 -12.187 1.00 62.00 189 ARG A O 1
ATOM 1465 N N . LYS A 1 190 ? -14.299 -9.975 -11.289 1.00 74.19 190 LYS A N 1
ATOM 1466 C CA . LYS A 1 190 ? -15.717 -9.730 -11.548 1.00 74.19 190 LYS A CA 1
ATOM 1467 C C . LYS A 1 190 ? -16.042 -8.346 -11.008 1.00 74.19 190 LYS A C 1
ATOM 1469 O O . LYS A 1 190 ? -15.810 -8.044 -9.835 1.00 74.19 190 LYS A O 1
ATOM 1474 N N . ARG A 1 191 ? -16.488 -7.460 -11.897 1.00 75.19 191 ARG A N 1
ATOM 1475 C CA . ARG A 1 191 ? -16.955 -6.144 -11.478 1.00 75.19 191 ARG A CA 1
ATOM 1476 C C . ARG A 1 191 ? -18.225 -6.372 -10.680 1.00 75.19 191 ARG A C 1
ATOM 1478 O O . ARG A 1 191 ? -19.202 -6.860 -11.229 1.00 75.19 191 ARG A O 1
ATOM 1485 N N . MET A 1 192 ? -18.160 -6.045 -9.398 1.00 77.81 192 MET A N 1
ATOM 1486 C CA . MET A 1 192 ? -19.324 -6.041 -8.529 1.00 77.81 192 MET A CA 1
ATOM 1487 C C . MET A 1 192 ? -20.363 -5.074 -9.090 1.00 77.81 192 MET A C 1
ATOM 1489 O O . MET A 1 192 ? -20.016 -3.948 -9.484 1.00 77.81 192 MET A O 1
ATOM 1493 N N . ASP A 1 193 ? -21.608 -5.527 -9.143 1.00 86.00 193 ASP A N 1
ATOM 1494 C CA . ASP A 1 193 ? -22.689 -4.748 -9.727 1.00 86.00 193 ASP A CA 1
ATOM 1495 C C . ASP A 1 193 ? -23.011 -3.500 -8.876 1.00 86.00 193 ASP A C 1
ATOM 1497 O O . ASP A 1 193 ? -22.554 -3.357 -7.737 1.00 86.00 193 ASP A O 1
ATOM 1501 N N . ALA A 1 194 ? -23.714 -2.518 -9.441 1.00 86.12 194 ALA A N 1
ATOM 1502 C CA . ALA A 1 194 ? -24.114 -1.315 -8.710 1.00 86.12 194 ALA A CA 1
ATOM 1503 C C . ALA A 1 194 ? -25.016 -1.645 -7.510 1.00 86.12 194 ALA A C 1
ATOM 1505 O O . ALA A 1 194 ? -24.777 -1.121 -6.418 1.00 86.12 194 ALA A O 1
ATOM 1506 N N . ASP A 1 195 ? -25.966 -2.561 -7.691 1.00 88.00 195 ASP A N 1
ATOM 1507 C CA . ASP A 1 195 ? -26.922 -2.951 -6.653 1.00 88.00 195 ASP A CA 1
ATOM 1508 C C . ASP A 1 195 ? -26.261 -3.770 -5.548 1.00 88.00 195 ASP A C 1
ATOM 1510 O O . ASP A 1 195 ? -26.492 -3.536 -4.362 1.00 88.00 195 ASP A O 1
ATOM 1514 N N . GLU A 1 196 ? -25.370 -4.688 -5.921 1.00 88.88 196 GLU A N 1
ATOM 1515 C CA . GLU A 1 196 ? -24.580 -5.475 -4.972 1.00 88.88 196 GLU A CA 1
ATOM 1516 C C . GLU A 1 196 ? -23.704 -4.564 -4.096 1.00 88.88 196 GLU A C 1
ATOM 1518 O O . GLU A 1 196 ? -23.697 -4.693 -2.871 1.00 88.88 196 GLU A O 1
ATOM 1523 N N . ARG A 1 197 ? -23.069 -3.546 -4.697 1.00 89.56 197 ARG A N 1
ATOM 1524 C CA . ARG A 1 197 ? -22.322 -2.522 -3.948 1.00 89.56 197 ARG A CA 1
ATOM 1525 C C . ARG A 1 197 ? -23.212 -1.718 -3.002 1.00 89.56 197 ARG A C 1
ATOM 1527 O O . ARG A 1 197 ? -22.765 -1.382 -1.907 1.00 89.56 197 ARG A O 1
ATOM 1534 N N . ALA A 1 198 ? -24.436 -1.379 -3.410 1.00 90.81 198 ALA A N 1
ATOM 1535 C CA . ALA A 1 198 ? -25.388 -0.656 -2.567 1.00 90.81 198 ALA A CA 1
ATOM 1536 C C . ALA A 1 198 ? -25.829 -1.486 -1.354 1.00 90.81 198 ALA A C 1
ATOM 1538 O O . ALA A 1 198 ? -25.827 -0.975 -0.232 1.00 90.81 198 ALA A O 1
ATOM 1539 N N . ARG A 1 199 ? -26.118 -2.777 -1.559 1.00 93.94 199 ARG A N 1
ATOM 1540 C CA . ARG A 1 199 ? -26.437 -3.715 -0.472 1.00 93.94 199 ARG A CA 1
ATOM 1541 C C . ARG A 1 199 ? -25.273 -3.859 0.502 1.00 93.94 199 ARG A C 1
ATOM 1543 O O . ARG A 1 199 ? -25.476 -3.724 1.703 1.00 93.94 199 ARG A O 1
ATOM 1550 N N . GLU A 1 200 ? -24.055 -4.060 -0.000 1.00 93.06 200 GLU A N 1
ATOM 1551 C CA . GLU A 1 200 ? -22.872 -4.203 0.855 1.00 93.06 200 GLU A CA 1
ATOM 1552 C C . GLU A 1 200 ? -22.607 -2.933 1.679 1.00 93.06 200 GLU A C 1
ATOM 1554 O O . GLU A 1 200 ? -22.295 -3.017 2.866 1.00 93.06 200 GLU A O 1
ATOM 1559 N N . MET A 1 201 ? -22.793 -1.740 1.101 1.00 94.06 201 MET A N 1
ATOM 1560 C CA . MET A 1 201 ? -22.698 -0.492 1.867 1.00 94.06 201 MET A CA 1
ATOM 1561 C C . MET A 1 201 ? -23.733 -0.418 2.991 1.00 94.06 201 MET A C 1
ATOM 1563 O O . MET A 1 201 ? -23.369 -0.005 4.088 1.00 94.06 201 MET A O 1
ATOM 1567 N N . LYS A 1 202 ? -24.984 -0.829 2.743 1.00 96.44 202 LYS A N 1
ATOM 1568 C CA . LYS A 1 202 ? -26.035 -0.848 3.770 1.00 96.44 202 LYS A CA 1
ATOM 1569 C C . LYS A 1 202 ? -25.679 -1.806 4.910 1.00 96.44 202 LYS A C 1
ATOM 1571 O O . LYS A 1 202 ? -25.709 -1.406 6.068 1.00 96.44 202 LYS A O 1
ATOM 1576 N N . VAL A 1 203 ? -25.232 -3.019 4.581 1.00 96.69 203 VAL A N 1
ATOM 1577 C CA . VAL A 1 203 ? -24.770 -4.009 5.571 1.00 96.69 203 VAL A CA 1
ATOM 1578 C C . VAL A 1 203 ? -23.601 -3.463 6.396 1.00 96.69 203 VAL A C 1
ATOM 1580 O O . VAL A 1 203 ? -23.564 -3.620 7.614 1.00 96.69 203 VAL A O 1
ATOM 1583 N N . LEU A 1 204 ? -22.645 -2.776 5.762 1.00 96.19 204 LEU A N 1
ATOM 1584 C CA . LEU A 1 204 ? -21.533 -2.145 6.476 1.00 96.19 204 LEU A CA 1
ATOM 1585 C C . LEU A 1 204 ? -22.000 -1.009 7.398 1.00 96.19 204 LEU A C 1
ATOM 1587 O O . LEU A 1 204 ? -21.446 -0.867 8.485 1.00 96.19 204 LEU A O 1
ATOM 1591 N N . GLN A 1 205 ? -23.003 -0.219 7.000 1.00 97.38 205 GLN A N 1
ATOM 1592 C CA . GLN A 1 205 ? -23.593 0.820 7.855 1.00 97.38 205 GLN A CA 1
ATOM 1593 C C . GLN A 1 205 ? -24.286 0.221 9.079 1.00 97.38 205 GLN A C 1
ATOM 1595 O O . GLN A 1 205 ? -24.054 0.687 10.193 1.00 97.38 205 G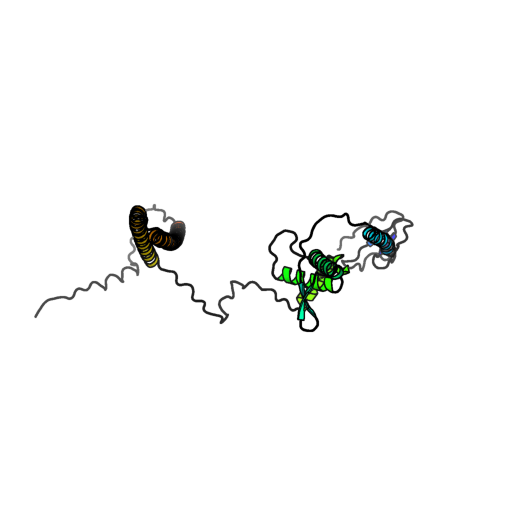LN A O 1
ATOM 1600 N N . GLU A 1 206 ? -25.084 -0.827 8.882 1.00 97.62 206 GLU A N 1
ATOM 1601 C CA . GLU A 1 206 ? -25.744 -1.556 9.968 1.00 97.62 206 GLU A CA 1
ATOM 1602 C C . GLU A 1 206 ? -24.707 -2.158 10.923 1.00 97.62 206 GLU A C 1
ATOM 1604 O O . GLU A 1 206 ? -24.792 -1.962 12.133 1.00 97.62 206 GLU A O 1
ATOM 1609 N N . ASN A 1 207 ? -23.657 -2.793 10.394 1.00 97.50 207 ASN A N 1
ATOM 1610 C CA . ASN A 1 207 ? -22.570 -3.332 11.209 1.00 97.50 207 ASN A CA 1
ATOM 1611 C C . ASN A 1 207 ? -21.877 -2.237 12.041 1.00 97.50 207 ASN A C 1
ATOM 1613 O O . ASN A 1 207 ? -21.694 -2.401 13.246 1.00 97.50 207 ASN A O 1
ATOM 1617 N N . ILE A 1 208 ? -21.553 -1.084 11.445 1.00 97.69 208 ILE A N 1
ATOM 1618 C CA . ILE A 1 208 ? -20.974 0.049 12.187 1.00 97.69 208 ILE A CA 1
ATOM 1619 C C . ILE A 1 208 ? -21.903 0.488 13.325 1.00 97.69 208 ILE A C 1
ATOM 1621 O O . ILE A 1 208 ? -21.428 0.637 14.450 1.00 97.69 208 ILE A O 1
ATOM 1625 N N . ALA A 1 209 ? -23.207 0.616 13.068 1.00 97.94 209 ALA A N 1
ATOM 1626 C CA . ALA A 1 209 ? -24.181 0.975 14.097 1.00 97.94 209 ALA A CA 1
ATOM 1627 C C . ALA A 1 209 ? -24.217 -0.060 15.238 1.00 97.94 209 ALA A C 1
ATOM 1629 O O . ALA A 1 209 ? -24.175 0.311 16.411 1.00 97.94 209 ALA A O 1
ATOM 1630 N N . THR A 1 210 ? -24.193 -1.362 14.927 1.00 97.75 210 THR A N 1
ATOM 1631 C CA . THR A 1 210 ? -24.143 -2.409 15.967 1.00 97.75 210 THR A CA 1
ATOM 1632 C C . THR A 1 210 ? -22.859 -2.354 16.801 1.00 97.75 210 THR A C 1
ATOM 1634 O O . THR A 1 210 ? -22.907 -2.497 18.027 1.00 97.75 210 THR A O 1
ATOM 1637 N N . LEU A 1 211 ? -21.706 -2.093 16.173 1.00 97.69 211 LEU A N 1
ATOM 1638 C CA . LEU A 1 211 ? -20.425 -1.942 16.867 1.00 97.69 211 LEU A CA 1
ATOM 1639 C C . LEU A 1 211 ? -20.423 -0.700 17.768 1.00 97.69 211 LEU A C 1
ATOM 1641 O O . LEU A 1 211 ? -19.891 -0.752 18.877 1.00 97.69 211 LEU A O 1
ATOM 1645 N N . GLU A 1 212 ? -21.053 0.395 17.344 1.00 97.31 212 GLU A N 1
ATOM 1646 C CA . GLU A 1 212 ? -21.243 1.593 18.168 1.00 97.31 212 GLU A CA 1
ATOM 1647 C C . GLU A 1 212 ? -22.112 1.323 19.394 1.00 97.31 212 GLU A C 1
ATOM 1649 O O . GLU A 1 212 ? -21.697 1.651 20.509 1.00 97.31 212 GLU A O 1
ATOM 1654 N N . SER A 1 213 ? -23.262 0.665 19.226 1.00 97.56 213 SER A N 1
ATOM 1655 C CA . SER A 1 213 ? -24.116 0.264 20.350 1.00 97.56 213 SER A CA 1
ATOM 1656 C C . SER A 1 213 ? -23.369 -0.651 21.324 1.00 97.56 213 SER A C 1
ATOM 1658 O O . SER A 1 213 ? -23.460 -0.476 22.540 1.00 97.56 213 SER A O 1
ATOM 1660 N N . ARG A 1 214 ? -22.551 -1.583 20.816 1.00 97.25 214 ARG A N 1
ATOM 1661 C CA . ARG A 1 214 ? -21.724 -2.465 21.654 1.00 97.25 214 ARG A CA 1
ATOM 1662 C C . ARG A 1 214 ? -20.655 -1.690 22.430 1.00 97.25 214 ARG A C 1
ATOM 1664 O O . ARG A 1 214 ? -20.437 -1.981 23.606 1.00 97.25 214 ARG A O 1
ATOM 1671 N N . ILE A 1 215 ? -20.016 -0.691 21.812 1.00 97.50 215 ILE A N 1
ATOM 1672 C CA . ILE A 1 215 ? -19.080 0.218 22.496 1.00 97.50 215 ILE A CA 1
ATOM 1673 C C . ILE A 1 215 ? -19.805 0.985 23.604 1.00 97.50 215 ILE A C 1
ATOM 1675 O O . ILE A 1 215 ? -19.301 1.048 24.723 1.00 97.50 215 ILE A O 1
ATOM 1679 N N . GLN A 1 216 ? -20.982 1.549 23.323 1.00 97.62 216 GLN A N 1
ATOM 1680 C CA . GLN A 1 216 ? -21.774 2.279 24.317 1.00 97.62 216 GLN A CA 1
ATOM 1681 C C . GLN A 1 216 ? -22.151 1.386 25.503 1.00 97.62 216 GLN A C 1
ATOM 1683 O O . GLN A 1 216 ? -21.921 1.767 26.650 1.00 97.62 216 GLN A O 1
ATOM 1688 N N . PHE A 1 217 ? -22.638 0.174 25.239 1.00 97.50 217 PHE A N 1
ATOM 1689 C CA . PHE A 1 217 ? -22.961 -0.803 26.276 1.00 97.50 217 PHE A CA 1
ATOM 1690 C C . PHE A 1 217 ? -21.737 -1.165 27.131 1.00 97.50 217 PHE A C 1
ATOM 1692 O O . PHE A 1 217 ? -21.796 -1.132 28.360 1.00 97.50 217 PHE A O 1
ATOM 1699 N N . LYS A 1 218 ? -20.590 -1.450 26.502 1.00 97.06 218 LYS A N 1
ATOM 1700 C CA . LYS A 1 218 ? -19.346 -1.758 27.224 1.00 97.06 218 LYS A CA 1
ATOM 1701 C C . LYS A 1 218 ? -18.835 -0.560 28.029 1.00 97.06 218 LYS A C 1
ATOM 1703 O O . LYS A 1 218 ? -18.376 -0.759 29.145 1.00 97.06 218 LYS A O 1
ATOM 1708 N N . ASN A 1 219 ? -18.987 0.674 27.543 1.00 96.31 219 ASN A N 1
ATOM 1709 C CA . ASN A 1 219 ? -18.676 1.876 28.326 1.00 96.31 219 ASN A CA 1
ATOM 1710 C C . ASN A 1 219 ? -19.574 2.004 29.568 1.00 96.31 219 ASN A C 1
ATOM 1712 O O . ASN A 1 219 ? -19.091 2.361 30.639 1.00 96.31 219 ASN A O 1
ATOM 1716 N N . GLN A 1 220 ? -20.866 1.679 29.460 1.00 96.44 220 GLN A N 1
ATOM 1717 C CA . GLN A 1 220 ? -21.756 1.650 30.625 1.00 96.44 220 GLN A CA 1
ATOM 1718 C C . GLN A 1 220 ? -21.319 0.581 31.635 1.00 96.44 220 GLN A C 1
ATOM 1720 O O . GLN A 1 220 ? -21.271 0.855 32.832 1.00 96.44 220 GLN A O 1
ATOM 1725 N N . MET A 1 221 ? -20.959 -0.619 31.166 1.00 94.44 221 MET A N 1
ATOM 1726 C CA . MET A 1 221 ? -20.427 -1.686 32.025 1.00 94.44 221 MET A CA 1
ATOM 1727 C C . MET A 1 221 ? -19.112 -1.285 32.695 1.00 94.44 221 MET A C 1
ATOM 1729 O O . MET A 1 221 ? -18.943 -1.515 33.888 1.00 94.44 221 MET A O 1
ATOM 1733 N N . LEU A 1 222 ? -18.218 -0.628 31.958 1.00 95.00 222 LEU A N 1
ATOM 1734 C CA . LEU A 1 222 ? -16.964 -0.092 32.476 1.00 95.00 222 LEU A CA 1
ATOM 1735 C C . LEU A 1 222 ? -17.212 0.929 33.591 1.00 95.00 222 LEU A C 1
ATOM 1737 O O . LEU A 1 222 ? -16.574 0.859 34.636 1.00 95.00 222 LEU A O 1
ATOM 1741 N N . ASN A 1 223 ? -18.172 1.838 33.414 1.00 94.75 223 ASN A N 1
ATOM 1742 C CA . ASN A 1 223 ? -18.535 2.809 34.447 1.00 94.75 223 ASN A CA 1
ATOM 1743 C C . ASN A 1 223 ? -19.082 2.126 35.712 1.00 9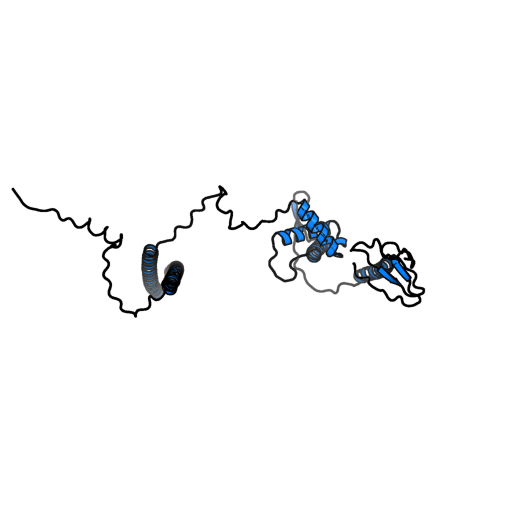4.75 223 ASN A C 1
ATOM 1745 O O . ASN A 1 223 ? -18.711 2.511 36.820 1.00 94.75 223 ASN A O 1
ATOM 1749 N N . LYS A 1 224 ? -19.896 1.069 35.564 1.00 94.75 224 LYS A N 1
ATOM 1750 C CA . LYS A 1 224 ? -20.365 0.261 36.703 1.00 94.75 224 LYS A CA 1
ATOM 1751 C C . LYS A 1 224 ? -19.208 -0.473 37.391 1.00 94.75 224 LYS A C 1
ATOM 1753 O O . LYS A 1 224 ? -19.076 -0.393 38.607 1.00 94.75 224 LYS A O 1
ATOM 1758 N N . ALA A 1 225 ? -18.324 -1.120 36.637 1.00 93.00 225 ALA A N 1
ATOM 1759 C CA . ALA A 1 225 ? -17.157 -1.810 37.191 1.00 93.00 225 ALA A CA 1
ATOM 1760 C C . ALA A 1 225 ? -16.216 -0.849 37.941 1.00 93.00 225 ALA A C 1
ATOM 1762 O O . ALA A 1 225 ? -15.728 -1.185 39.020 1.00 93.00 225 ALA A O 1
ATOM 1763 N N . ARG A 1 226 ? -16.041 0.374 37.417 1.00 93.31 226 ARG A N 1
ATOM 1764 C CA . ARG A 1 226 ? -15.305 1.461 38.080 1.00 93.31 226 ARG A CA 1
ATOM 1765 C C . ARG A 1 226 ? -15.958 1.883 39.390 1.00 93.31 226 ARG A C 1
ATOM 1767 O O . ARG A 1 226 ? -15.246 2.033 40.375 1.00 93.31 226 ARG A O 1
ATOM 1774 N N . SER A 1 227 ? -17.287 2.021 39.427 1.00 93.19 227 SER A N 1
ATOM 1775 C CA . SER A 1 227 ? -17.996 2.364 40.672 1.00 93.19 227 SER A CA 1
ATOM 1776 C C . SER A 1 227 ? -17.838 1.311 41.774 1.00 93.19 227 SER A C 1
ATOM 1778 O O . SER A 1 227 ? -17.817 1.664 42.945 1.00 93.19 227 SER A O 1
ATOM 1780 N N . VAL A 1 228 ? -17.666 0.036 41.407 1.00 92.50 228 VAL A N 1
ATOM 1781 C CA . VAL A 1 228 ? -17.453 -1.078 42.350 1.00 92.50 228 VAL A CA 1
ATOM 1782 C C . VAL A 1 228 ? -15.951 -1.348 42.580 1.00 92.50 228 VAL A C 1
ATOM 1784 O O . VAL A 1 228 ? -15.578 -2.283 43.278 1.00 92.50 228 VAL A O 1
ATOM 1787 N N . THR A 1 229 ? -15.051 -0.525 42.024 1.00 91.56 229 THR A N 1
ATOM 1788 C CA . THR A 1 229 ? -13.579 -0.656 42.135 1.00 91.56 229 THR A CA 1
ATOM 1789 C C . THR A 1 229 ? -13.022 -2.022 41.704 1.00 91.56 229 THR A C 1
ATOM 1791 O O . THR A 1 229 ? -11.982 -2.473 42.179 1.00 91.56 229 THR A O 1
ATOM 1794 N N . ASN A 1 230 ? -13.691 -2.697 40.763 1.00 92.50 230 ASN A N 1
ATOM 1795 C CA . ASN A 1 230 ? -13.210 -3.966 40.215 1.00 92.50 230 ASN A CA 1
ATOM 1796 C C . ASN A 1 230 ? -12.221 -3.720 39.062 1.00 92.50 230 ASN A C 1
ATOM 1798 O O . ASN A 1 230 ? -12.615 -3.648 37.896 1.00 92.50 230 ASN A O 1
ATOM 1802 N N . TYR A 1 231 ? -10.934 -3.583 39.392 1.00 92.44 231 TYR A N 1
ATOM 1803 C CA . TYR A 1 231 ? -9.879 -3.260 38.422 1.00 92.44 231 TYR A CA 1
ATOM 1804 C C . TYR A 1 231 ? -9.689 -4.329 37.338 1.00 92.44 231 TYR A C 1
ATOM 1806 O O . TYR A 1 231 ? -9.590 -3.980 36.166 1.00 92.44 231 TYR A O 1
ATOM 1814 N N . LYS A 1 232 ? -9.741 -5.621 37.693 1.00 94.31 232 LYS A N 1
ATOM 1815 C CA . LYS A 1 232 ? -9.590 -6.720 36.719 1.00 94.31 232 LYS A CA 1
ATOM 1816 C C . LYS A 1 232 ? -10.667 -6.660 35.635 1.00 94.31 232 LYS A C 1
ATOM 1818 O O . LYS A 1 232 ? -10.363 -6.679 34.447 1.00 94.31 232 LYS A O 1
ATOM 1823 N N . LEU A 1 233 ? -11.923 -6.489 36.050 1.00 93.88 233 LEU A N 1
ATOM 1824 C CA . LEU A 1 233 ? -13.045 -6.346 35.125 1.00 93.88 233 LEU A CA 1
ATOM 1825 C C . LEU A 1 233 ? -12.946 -5.053 34.292 1.00 93.88 233 LEU A C 1
ATOM 1827 O O . LEU A 1 233 ? -13.331 -5.037 33.124 1.00 93.88 233 LEU A O 1
ATOM 1831 N N . CYS A 1 234 ? -12.424 -3.962 34.864 1.00 93.94 234 CYS A N 1
ATOM 1832 C CA . CYS A 1 234 ? -12.177 -2.728 34.112 1.00 93.94 234 CYS A CA 1
ATOM 1833 C C . CYS A 1 234 ? -11.151 -2.929 32.990 1.00 93.94 234 CYS A C 1
ATOM 1835 O O . CYS A 1 234 ? -11.366 -2.411 31.890 1.00 93.94 234 CYS A O 1
ATOM 1837 N N . ASP A 1 235 ? -10.073 -3.669 33.248 1.00 95.81 235 ASP A N 1
ATOM 1838 C CA . ASP A 1 235 ? -9.027 -3.948 32.261 1.00 95.81 235 ASP A CA 1
ATOM 1839 C C . ASP A 1 235 ? -9.559 -4.831 31.126 1.00 95.81 235 ASP A C 1
ATOM 1841 O O . ASP A 1 235 ? -9.381 -4.501 29.950 1.00 95.81 235 ASP A O 1
ATOM 1845 N N . GLU A 1 236 ? -10.311 -5.883 31.462 1.00 96.31 236 GLU A N 1
ATOM 1846 C CA . GLU A 1 236 ? -10.982 -6.756 30.490 1.00 96.31 236 GLU A CA 1
ATOM 1847 C C . GLU A 1 236 ? -11.945 -5.970 29.586 1.00 96.31 236 GLU A C 1
ATOM 1849 O O . GLU A 1 236 ? -11.851 -6.023 28.356 1.00 96.31 236 GLU A O 1
ATOM 1854 N N . ILE A 1 237 ? -12.841 -5.170 30.178 1.00 96.19 237 ILE A N 1
ATOM 1855 C CA . ILE A 1 237 ? -13.804 -4.363 29.415 1.00 96.19 237 ILE A CA 1
ATOM 1856 C C . ILE A 1 237 ? -13.083 -3.307 28.562 1.00 96.19 237 ILE A C 1
ATOM 1858 O O . ILE A 1 237 ? -13.503 -3.031 27.434 1.00 96.19 237 ILE A O 1
ATOM 1862 N N . SER A 1 238 ? -11.993 -2.721 29.062 1.00 95.88 238 SER A N 1
ATOM 1863 C CA . SER A 1 238 ? -11.182 -1.761 28.303 1.00 95.88 238 SER A CA 1
ATOM 1864 C C . SER A 1 238 ? -10.523 -2.414 27.087 1.00 95.88 238 SER A C 1
ATOM 1866 O O . SER A 1 238 ? -10.565 -1.847 25.990 1.00 95.88 238 SER A O 1
ATOM 1868 N N . GLY A 1 239 ? -9.970 -3.621 27.252 1.00 97.12 239 GLY A N 1
ATOM 1869 C CA . GLY A 1 239 ? -9.422 -4.427 26.159 1.00 97.12 239 GLY A CA 1
ATOM 1870 C C . GLY A 1 239 ? -10.471 -4.739 25.089 1.00 97.12 239 GLY A C 1
ATOM 1871 O O . GLY A 1 239 ? -10.236 -4.510 23.898 1.00 97.12 239 GLY A O 1
ATOM 1872 N N . ASP A 1 240 ? -11.668 -5.150 25.510 1.00 96.56 240 ASP A N 1
ATOM 1873 C CA . ASP A 1 240 ? -12.805 -5.379 24.615 1.00 96.56 240 ASP A CA 1
ATOM 1874 C C . ASP A 1 240 ? -13.180 -4.124 23.817 1.00 96.56 240 ASP A C 1
ATOM 1876 O O . ASP A 1 240 ? -13.370 -4.192 22.602 1.00 96.56 240 ASP A O 1
ATOM 1880 N N . ILE A 1 241 ? -13.260 -2.957 24.468 1.00 97.25 241 ILE A N 1
ATOM 1881 C CA . ILE A 1 241 ? -13.576 -1.686 23.797 1.00 97.25 241 ILE A CA 1
ATOM 1882 C C . ILE A 1 241 ? -12.527 -1.362 22.728 1.00 97.25 241 ILE A C 1
ATOM 1884 O O . ILE A 1 241 ? -12.882 -0.908 21.635 1.00 97.25 241 ILE A O 1
ATOM 1888 N N . ILE A 1 242 ? -11.241 -1.596 23.006 1.00 97.62 242 ILE A N 1
ATOM 1889 C CA . ILE A 1 242 ? -10.162 -1.379 22.034 1.00 97.62 242 ILE A CA 1
ATOM 1890 C C . ILE A 1 242 ? -10.345 -2.287 20.814 1.00 97.62 242 ILE A C 1
ATOM 1892 O O . ILE A 1 242 ? -10.216 -1.807 19.683 1.00 97.62 242 ILE A O 1
ATOM 1896 N N . ASN A 1 243 ? -10.677 -3.563 21.021 1.00 97.69 243 ASN A N 1
ATOM 1897 C CA . ASN A 1 243 ? -10.910 -4.516 19.935 1.00 97.69 243 ASN A CA 1
ATOM 1898 C C . ASN A 1 243 ? -12.136 -4.127 19.096 1.00 97.69 243 ASN A C 1
ATOM 1900 O O . ASN A 1 243 ? -12.015 -3.977 17.882 1.00 97.69 243 ASN A O 1
ATOM 1904 N N . ILE A 1 244 ? -13.265 -3.794 19.729 1.00 97.38 244 ILE A N 1
ATOM 1905 C CA . ILE A 1 244 ? -14.474 -3.352 19.012 1.00 97.38 244 ILE A CA 1
ATOM 1906 C C . ILE A 1 244 ? -14.204 -2.057 18.216 1.00 97.38 244 ILE A C 1
ATOM 1908 O O . ILE A 1 244 ? -14.680 -1.894 17.093 1.00 97.38 244 ILE A O 1
ATOM 1912 N N . ARG A 1 245 ? -13.377 -1.136 18.739 1.00 97.31 245 ARG A N 1
ATOM 1913 C CA . ARG A 1 245 ? -12.940 0.071 18.005 1.00 97.31 245 ARG A CA 1
ATOM 1914 C C . ARG A 1 245 ? -12.030 -0.237 16.813 1.00 97.31 245 ARG A C 1
ATOM 1916 O O . ARG A 1 245 ? -11.990 0.557 15.871 1.00 97.31 245 ARG A O 1
ATOM 1923 N N . LYS A 1 246 ? -11.243 -1.318 16.849 1.00 98.00 246 LYS A N 1
ATOM 1924 C CA . LYS A 1 246 ? -10.458 -1.772 15.686 1.00 98.00 246 LYS A CA 1
ATOM 1925 C C . LYS A 1 246 ? -11.393 -2.313 14.604 1.00 98.00 246 LYS A C 1
ATOM 1927 O O . LYS A 1 246 ? -11.276 -1.887 13.456 1.00 98.00 246 LYS A O 1
ATOM 1932 N N . ASP A 1 247 ? -12.362 -3.140 14.986 1.00 96.81 247 ASP A N 1
ATOM 1933 C CA . ASP A 1 247 ? -13.349 -3.710 14.062 1.00 96.81 247 ASP A CA 1
ATOM 1934 C C . ASP A 1 247 ? -14.210 -2.621 13.411 1.00 96.81 247 ASP A C 1
ATOM 1936 O O . ASP A 1 247 ? -14.387 -2.613 12.191 1.00 96.81 247 ASP A O 1
ATOM 1940 N N . LYS A 1 248 ? -14.651 -1.629 14.200 1.00 97.44 248 LYS A N 1
ATOM 1941 C CA . LYS A 1 248 ? -15.376 -0.456 13.690 1.00 97.44 248 LYS A CA 1
ATOM 1942 C C . LYS A 1 248 ? -14.559 0.285 12.629 1.00 97.44 248 LYS A C 1
ATOM 1944 O O . LYS A 1 248 ? -15.057 0.512 11.528 1.00 97.44 248 LYS A O 1
ATOM 1949 N N . ARG A 1 249 ? -13.287 0.595 12.911 1.00 97.62 249 ARG A N 1
ATOM 1950 C CA . ARG A 1 249 ? -12.392 1.257 11.942 1.00 97.62 249 ARG A CA 1
ATOM 1951 C C . ARG A 1 249 ? -12.202 0.429 10.670 1.00 97.62 249 ARG A C 1
ATOM 1953 O O . ARG A 1 249 ? -12.149 0.984 9.574 1.00 97.62 249 ARG A O 1
ATOM 1960 N N . ALA A 1 250 ? -12.111 -0.896 10.784 1.00 97.12 250 ALA A N 1
ATOM 1961 C CA . ALA A 1 250 ? -12.016 -1.773 9.620 1.00 97.12 250 ALA A CA 1
ATOM 1962 C C . ALA A 1 250 ? -13.290 -1.720 8.754 1.00 97.12 250 ALA A C 1
ATOM 1964 O O . ALA A 1 250 ? -13.190 -1.622 7.527 1.00 97.12 250 ALA A O 1
ATOM 1965 N N . ALA A 1 251 ? -14.475 -1.726 9.372 1.00 96.31 251 ALA A N 1
ATOM 1966 C CA . ALA A 1 251 ? -15.753 -1.589 8.674 1.00 96.31 251 ALA A CA 1
ATOM 1967 C C . ALA A 1 251 ? -15.911 -0.208 8.008 1.00 96.31 251 ALA A C 1
ATOM 1969 O O . ALA A 1 251 ? -16.283 -0.132 6.836 1.00 96.31 251 ALA A O 1
ATOM 1970 N N . GLU A 1 252 ? -15.541 0.875 8.698 1.00 96.94 252 GLU A N 1
ATOM 1971 C CA . GLU A 1 252 ? -15.537 2.242 8.153 1.00 96.94 252 GLU A CA 1
ATOM 1972 C C . GLU A 1 252 ? -14.610 2.374 6.940 1.00 96.94 252 GLU A C 1
ATOM 1974 O O . GLU A 1 252 ? -14.999 2.933 5.913 1.00 96.94 252 GLU A O 1
ATOM 1979 N N . ASN A 1 253 ? -13.405 1.800 7.012 1.00 97.00 253 ASN A N 1
ATOM 1980 C CA . ASN A 1 253 ? -12.460 1.794 5.897 1.00 97.00 253 ASN A CA 1
ATOM 1981 C C . ASN A 1 253 ? -13.018 1.054 4.673 1.00 97.00 253 ASN A C 1
ATOM 1983 O O . ASN A 1 253 ? -12.883 1.533 3.541 1.00 97.00 253 ASN A O 1
ATOM 1987 N N . ARG A 1 254 ? -13.682 -0.093 4.883 1.00 94.81 254 ARG A N 1
ATOM 1988 C CA . ARG A 1 254 ? -14.366 -0.831 3.807 1.00 94.81 254 ARG A CA 1
ATOM 1989 C C . ARG A 1 254 ? -15.493 -0.001 3.202 1.00 94.81 254 ARG A C 1
ATOM 1991 O O . ARG A 1 254 ? -15.554 0.138 1.981 1.00 94.81 254 ARG A O 1
ATOM 1998 N N . LEU A 1 255 ? -16.322 0.628 4.031 1.00 95.31 255 LEU A N 1
ATOM 1999 C CA . LEU A 1 255 ? -17.406 1.497 3.579 1.00 95.31 255 LEU A CA 1
ATOM 2000 C C . LEU A 1 255 ? -16.879 2.699 2.782 1.00 95.31 255 LEU A C 1
ATOM 2002 O O . LEU A 1 255 ? -17.408 3.019 1.717 1.00 95.31 255 LEU A O 1
ATOM 2006 N N . ALA A 1 256 ? -15.793 3.330 3.232 1.00 94.94 256 ALA A N 1
ATOM 2007 C CA . ALA A 1 256 ? -15.154 4.430 2.516 1.00 94.94 256 ALA A CA 1
ATOM 2008 C C . ALA A 1 256 ? -14.606 3.977 1.152 1.00 94.94 256 ALA A C 1
ATOM 2010 O O . ALA A 1 256 ? -14.745 4.684 0.150 1.00 94.94 256 ALA A O 1
ATOM 2011 N N . ALA A 1 257 ? -14.018 2.778 1.080 1.00 93.62 257 ALA A N 1
ATOM 2012 C CA . ALA A 1 257 ? -13.571 2.188 -0.177 1.00 93.62 257 ALA A CA 1
ATOM 2013 C C . ALA A 1 257 ? -14.746 1.913 -1.133 1.00 93.62 257 ALA A C 1
ATOM 2015 O O . ALA A 1 257 ? -14.635 2.186 -2.332 1.00 93.62 257 ALA A O 1
ATOM 2016 N N . MET A 1 258 ? -15.876 1.428 -0.616 1.00 91.62 258 MET A N 1
ATOM 2017 C CA . MET A 1 258 ? -17.089 1.172 -1.398 1.00 91.62 258 MET A CA 1
ATOM 2018 C C . MET A 1 258 ? -17.716 2.460 -1.934 1.00 91.62 258 MET A C 1
ATOM 2020 O O . MET A 1 258 ? -17.956 2.554 -3.140 1.00 91.62 258 MET A O 1
ATOM 2024 N N . LYS A 1 259 ? -17.835 3.503 -1.102 1.00 92.56 259 LYS A N 1
ATOM 2025 C CA . LYS A 1 259 ? -18.263 4.844 -1.535 1.00 92.56 259 LYS A CA 1
ATOM 2026 C C . LYS A 1 259 ? -17.366 5.393 -2.646 1.00 92.56 259 LYS A C 1
ATOM 2028 O O . LYS A 1 259 ? -17.859 5.797 -3.695 1.00 92.56 259 LYS A O 1
ATOM 2033 N N . LYS A 1 260 ? -16.036 5.305 -2.494 1.00 92.88 260 LYS A N 1
ATOM 2034 C CA . LYS A 1 260 ? -15.079 5.716 -3.543 1.00 92.88 260 LYS A CA 1
ATOM 2035 C C . LYS A 1 260 ? -15.295 4.957 -4.859 1.00 92.88 260 LYS A C 1
ATOM 2037 O O . LYS A 1 260 ? -15.194 5.553 -5.932 1.00 92.88 260 LYS A O 1
ATOM 2042 N N . LYS A 1 261 ? -15.577 3.649 -4.810 1.00 89.38 261 LYS A N 1
ATOM 2043 C CA . LYS A 1 261 ? -15.899 2.851 -6.009 1.00 89.38 261 LYS A CA 1
ATOM 2044 C C . LYS A 1 261 ? -17.225 3.292 -6.640 1.00 89.38 261 LYS A C 1
ATOM 2046 O O . LYS A 1 261 ? -17.315 3.343 -7.867 1.00 89.38 261 LYS A O 1
ATOM 2051 N N . GLN A 1 262 ? -18.236 3.613 -5.834 1.00 88.62 262 GLN A N 1
ATOM 2052 C CA . GLN A 1 262 ? -19.531 4.102 -6.310 1.00 88.62 262 GLN A CA 1
ATOM 2053 C C . GLN A 1 262 ? -19.401 5.459 -7.010 1.00 88.62 262 GLN A C 1
ATOM 2055 O O . GLN A 1 262 ? -19.780 5.557 -8.176 1.00 88.62 262 GLN A O 1
ATOM 2060 N N . SER A 1 263 ? -18.760 6.451 -6.382 1.00 87.44 263 SER A N 1
ATOM 2061 C CA . SER A 1 263 ? -18.567 7.784 -6.975 1.00 87.44 263 SER A CA 1
ATOM 2062 C C . SER A 1 263 ? -17.777 7.722 -8.286 1.00 87.44 263 SER A C 1
ATOM 2064 O O . SER A 1 263 ? -18.153 8.348 -9.274 1.00 87.44 263 SER A O 1
ATOM 2066 N N . LYS A 1 264 ? -16.723 6.892 -8.353 1.00 86.75 264 LYS A N 1
ATOM 2067 C CA . LYS A 1 264 ? -15.964 6.662 -9.599 1.00 86.75 264 LYS A CA 1
ATOM 2068 C C . LYS A 1 264 ? -16.818 6.037 -10.705 1.00 86.75 264 LYS A C 1
ATOM 2070 O O . LYS A 1 264 ? -16.606 6.328 -11.878 1.00 86.75 264 LYS A O 1
ATOM 2075 N N . SER A 1 265 ? -17.746 5.151 -10.349 1.00 84.00 265 SER A N 1
ATOM 2076 C CA . SER A 1 265 ? -18.674 4.528 -11.299 1.00 84.00 265 SER A CA 1
ATOM 2077 C C . SER A 1 265 ? -19.696 5.537 -11.821 1.00 84.00 265 SER A C 1
ATOM 2079 O O . SER A 1 265 ? -19.937 5.578 -13.024 1.00 84.00 265 SER A O 1
ATOM 2081 N N . GLN A 1 266 ? -20.260 6.361 -10.935 1.00 84.25 266 GLN A N 1
ATOM 2082 C CA . GLN A 1 266 ? -21.225 7.403 -11.292 1.00 84.25 266 GLN A CA 1
ATOM 2083 C C . GLN A 1 266 ? -20.591 8.471 -12.184 1.00 84.25 266 GLN A C 1
ATOM 2085 O O . GLN A 1 266 ? -21.118 8.738 -13.258 1.00 84.25 266 GLN A O 1
ATOM 2090 N N . SER A 1 267 ? -19.414 8.982 -11.810 1.00 82.06 267 SER A N 1
ATOM 2091 C CA . SER A 1 267 ? -18.666 9.954 -12.618 1.00 8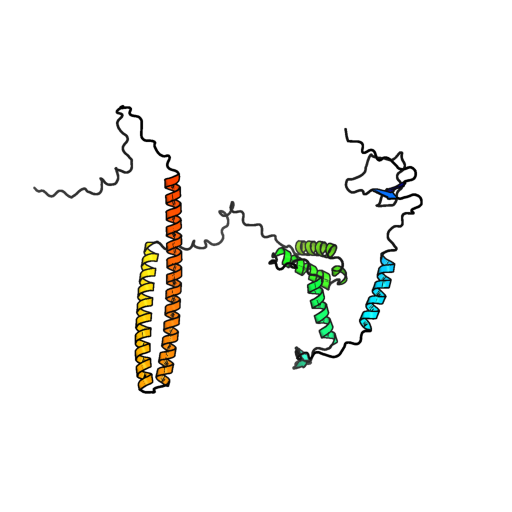2.06 267 SER A CA 1
ATOM 2092 C C . SER A 1 267 ? -18.369 9.418 -14.023 1.00 82.06 267 SER A C 1
ATOM 2094 O O . SER A 1 267 ? -18.634 10.101 -15.005 1.00 82.06 267 SER A O 1
ATOM 2096 N N . LYS A 1 268 ? -17.920 8.160 -14.156 1.00 80.44 268 LYS A N 1
ATOM 2097 C CA . LYS A 1 268 ? -17.705 7.539 -15.477 1.00 80.44 268 LYS A CA 1
ATOM 2098 C C . LYS A 1 268 ? -18.987 7.416 -16.297 1.00 80.44 268 LYS A C 1
ATOM 2100 O O . LYS A 1 268 ? -18.937 7.604 -17.509 1.00 80.44 268 LYS A O 1
ATOM 2105 N N . SER A 1 269 ? -20.105 7.076 -15.657 1.00 76.56 269 SER A N 1
ATOM 2106 C CA . SER A 1 269 ? -21.404 6.992 -16.329 1.00 76.56 269 SER A CA 1
ATOM 2107 C C . SER A 1 269 ? -21.855 8.367 -16.832 1.00 76.56 269 SER A C 1
ATOM 2109 O O . SER A 1 269 ? -22.206 8.501 -18.000 1.00 76.56 269 SER A O 1
ATOM 2111 N N . GLN A 1 270 ? -21.739 9.401 -15.992 1.00 77.31 270 GLN A N 1
ATOM 2112 C CA . GLN A 1 270 ? -22.092 10.784 -16.329 1.00 77.31 270 GLN A CA 1
ATOM 2113 C C . GLN A 1 270 ? -21.206 11.367 -17.436 1.00 77.31 270 GLN A C 1
ATOM 2115 O O . GLN A 1 270 ? -21.717 11.933 -18.395 1.00 77.31 270 GLN A O 1
ATOM 2120 N N . SER A 1 271 ? -19.884 11.184 -17.367 1.00 72.75 271 SER A N 1
ATOM 2121 C CA . SER A 1 271 ? -18.988 11.646 -18.436 1.00 72.75 271 SER A CA 1
ATOM 2122 C C . SER A 1 271 ? -19.259 10.925 -19.758 1.00 72.75 271 SER A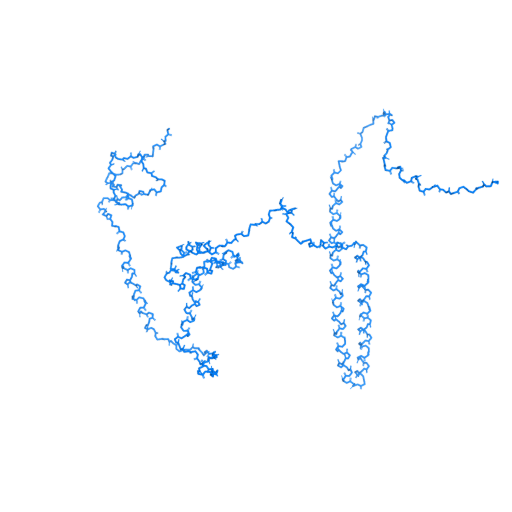 C 1
ATOM 2124 O O . SER A 1 271 ? -19.176 11.530 -20.826 1.00 72.75 271 SER A O 1
ATOM 2126 N N . LYS A 1 272 ? -19.620 9.634 -19.704 1.00 75.25 272 LYS A N 1
ATOM 2127 C CA . LYS A 1 272 ? -19.997 8.865 -20.892 1.00 75.25 272 LYS A CA 1
ATOM 2128 C C . LYS A 1 272 ? -21.317 9.381 -21.474 1.00 75.25 272 LYS A C 1
ATOM 2130 O O . LYS A 1 272 ? -21.358 9.641 -22.671 1.00 75.25 272 LYS A O 1
ATOM 2135 N N . SER A 1 273 ? -22.361 9.587 -20.668 1.00 71.44 273 SER A N 1
ATOM 2136 C CA . SER A 1 273 ? -23.641 10.120 -21.157 1.00 71.44 273 SER A CA 1
ATOM 2137 C C . SER A 1 273 ? -23.499 11.535 -21.725 1.00 71.44 273 SER A C 1
ATOM 2139 O O . SER A 1 273 ? -24.001 11.793 -22.816 1.00 71.44 273 SER A O 1
ATOM 2141 N N . GLN A 1 274 ? -22.732 12.417 -21.076 1.00 72.00 274 GLN A N 1
ATOM 2142 C CA . GLN A 1 274 ? -22.414 13.748 -21.608 1.00 72.00 274 GLN A CA 1
ATOM 2143 C C . GLN A 1 274 ? -21.736 13.672 -22.980 1.00 72.00 274 GLN A C 1
ATOM 2145 O O . GLN A 1 274 ? -22.121 14.401 -23.891 1.00 72.00 274 GLN A O 1
ATOM 2150 N N . TRP A 1 275 ? -20.785 12.752 -23.165 1.00 72.69 275 TRP A N 1
ATOM 2151 C CA . TRP A 1 275 ? -20.145 12.534 -24.464 1.00 72.69 275 TRP A CA 1
ATOM 2152 C C . TRP A 1 275 ? -21.130 12.046 -25.540 1.00 72.69 275 TRP A C 1
ATOM 2154 O O . TRP A 1 275 ? -21.077 12.518 -26.674 1.00 72.69 275 TRP A O 1
ATOM 2164 N N . TYR A 1 276 ? -22.066 11.153 -25.196 1.00 69.31 276 TYR A N 1
ATOM 2165 C CA . TYR A 1 276 ? -23.104 10.703 -26.136 1.00 69.31 276 TYR A CA 1
ATOM 2166 C C . TYR A 1 276 ? -24.093 11.814 -26.508 1.00 69.31 276 TYR A C 1
ATOM 2168 O O . TYR A 1 276 ? -24.481 11.909 -27.670 1.00 69.31 276 TYR A O 1
ATOM 2176 N N . HIS A 1 277 ? -24.491 12.664 -25.560 1.00 67.81 277 HIS A N 1
ATOM 2177 C CA . HIS A 1 277 ? -25.406 13.777 -25.833 1.00 67.81 277 HIS A CA 1
ATOM 2178 C C . HIS A 1 277 ? -24.723 14.942 -26.566 1.00 67.81 277 HIS A C 1
ATOM 2180 O O . HIS A 1 277 ? -25.357 15.587 -27.392 1.00 67.81 277 HIS A O 1
ATOM 2186 N N . SER A 1 278 ? -23.423 15.156 -26.345 1.00 66.12 278 SER A N 1
ATOM 2187 C CA . SER A 1 278 ? -22.613 16.165 -27.044 1.00 66.12 278 SER A CA 1
ATOM 2188 C C . SER A 1 278 ? -22.431 15.883 -28.541 1.00 66.12 278 SER A C 1
ATOM 2190 O O . SER A 1 278 ? -22.189 16.819 -29.299 1.00 66.12 278 SER A O 1
ATOM 2192 N N . LYS A 1 279 ? -22.520 14.619 -28.973 1.00 64.31 279 LYS A N 1
ATOM 2193 C CA . LYS A 1 279 ? -22.297 14.210 -30.369 1.00 64.31 279 LYS A CA 1
ATOM 2194 C C . LYS A 1 279 ? -23.566 14.033 -31.196 1.00 64.31 279 LYS A C 1
ATOM 2196 O O . LYS A 1 279 ? -23.462 13.712 -32.377 1.00 64.31 279 LYS A O 1
ATOM 2201 N N . LYS A 1 280 ? -24.755 14.217 -30.616 1.00 58.31 280 LYS A N 1
ATOM 2202 C CA . LYS A 1 280 ? -25.982 14.230 -31.417 1.00 58.31 280 LYS A CA 1
ATOM 2203 C C . LYS A 1 280 ? -26.049 15.576 -32.150 1.00 58.31 280 LYS A C 1
ATOM 2205 O O . LYS A 1 280 ? -26.103 16.600 -31.468 1.00 58.31 280 LYS A O 1
ATOM 2210 N N . PRO A 1 281 ? -26.014 15.612 -33.497 1.00 55.59 281 PRO A N 1
ATOM 2211 C CA . PRO A 1 281 ? -26.228 16.856 -34.220 1.00 55.59 281 PRO A CA 1
ATOM 2212 C C . PRO A 1 281 ? -27.604 17.395 -33.825 1.00 55.59 281 PRO A C 1
ATOM 2214 O O . PRO A 1 281 ? -28.587 16.650 -33.818 1.00 55.59 281 PRO A O 1
ATOM 2217 N N . LYS A 1 282 ? -27.662 18.673 -33.438 1.00 58.09 282 LYS A N 1
ATOM 2218 C CA . LYS A 1 282 ? -28.928 19.373 -33.228 1.00 58.09 282 LYS A CA 1
ATOM 2219 C C . LYS A 1 282 ? -29.677 19.311 -34.557 1.00 58.09 282 LYS A C 1
ATOM 2221 O O . LYS A 1 282 ? -29.254 19.948 -35.515 1.00 58.09 282 LYS A O 1
ATOM 2226 N N . LYS A 1 283 ? -30.736 18.504 -34.631 1.00 51.72 283 LYS A N 1
ATOM 2227 C CA . LYS A 1 283 ? -31.692 18.571 -35.733 1.00 51.72 283 LYS A CA 1
ATOM 2228 C C . LYS A 1 283 ? -32.356 19.940 -35.581 1.00 51.72 283 LYS A C 1
ATOM 2230 O O . LYS A 1 283 ? -33.103 20.146 -34.632 1.00 51.72 283 LYS A O 1
ATOM 2235 N N . SER A 1 284 ? -31.925 20.900 -36.392 1.00 45.03 284 SER A N 1
ATOM 2236 C CA . SER A 1 284 ? -32.479 22.248 -36.438 1.00 45.03 284 SER A CA 1
ATOM 2237 C C . SER A 1 284 ? -33.951 22.149 -36.818 1.00 45.03 284 SER A C 1
ATOM 2239 O O . SER A 1 284 ? -34.282 21.633 -37.884 1.00 45.03 284 SER A O 1
ATOM 2241 N N . GLU A 1 285 ? -34.816 22.594 -35.916 1.00 50.78 285 GLU A N 1
ATOM 2242 C CA . GLU A 1 285 ? -36.216 22.880 -36.200 1.00 50.78 285 GLU A CA 1
ATOM 2243 C C . GLU A 1 285 ? -36.287 24.138 -37.073 1.00 50.78 285 GLU A C 1
ATOM 2245 O O . GLU A 1 285 ? -35.679 25.153 -36.732 1.00 50.78 285 GLU A O 1
ATOM 2250 N N . GLY A 1 286 ? -37.020 24.051 -38.186 1.00 43.25 286 GLY A N 1
ATOM 2251 C CA . GLY A 1 286 ? -37.417 25.204 -38.993 1.00 43.25 286 GLY A CA 1
ATOM 2252 C C . GLY A 1 286 ? -37.118 25.077 -40.484 1.00 43.25 286 GLY A C 1
ATOM 2253 O O . GLY A 1 286 ? -36.212 25.741 -40.964 1.00 43.25 286 GLY A O 1
ATOM 2254 N N . GLU A 1 287 ? -37.887 24.261 -41.208 1.00 38.75 287 GLU A N 1
ATOM 2255 C CA . GLU A 1 287 ? -38.610 24.735 -42.399 1.00 38.75 287 GLU A CA 1
ATOM 2256 C C . GLU A 1 287 ? -39.676 23.716 -42.821 1.00 38.75 287 GLU A C 1
ATOM 2258 O O . GLU A 1 287 ? -39.455 22.507 -42.889 1.00 38.75 287 GLU A O 1
ATOM 2263 N N . ASP A 1 288 ? -40.867 24.265 -42.998 1.00 47.41 288 ASP A N 1
ATOM 2264 C CA . ASP A 1 288 ? -42.148 23.635 -43.250 1.00 47.41 288 ASP A CA 1
ATOM 2265 C C . ASP A 1 288 ? -42.231 23.190 -44.716 1.00 47.41 288 ASP A C 1
ATOM 2267 O O . ASP A 1 288 ? -42.298 24.024 -45.618 1.00 47.41 288 ASP A O 1
ATOM 2271 N N . HIS A 1 289 ? -42.224 21.881 -44.968 1.00 36.84 289 HIS A N 1
ATOM 2272 C CA . HIS A 1 289 ? -42.712 21.319 -46.224 1.00 36.84 289 HIS A CA 1
ATOM 2273 C C . HIS A 1 289 ? -43.512 20.050 -45.951 1.00 36.84 289 HIS A C 1
ATOM 2275 O O . HIS A 1 289 ? -42.989 18.970 -45.672 1.00 36.84 289 HIS A O 1
ATOM 2281 N N . SER A 1 290 ? -44.823 20.232 -46.052 1.00 44.84 290 SER A N 1
ATOM 2282 C CA . SER A 1 290 ? -45.828 19.191 -46.181 1.00 44.84 290 SER A CA 1
ATOM 2283 C C . SER A 1 290 ? -45.494 18.282 -47.364 1.00 44.84 290 SER A C 1
ATOM 2285 O O . SER A 1 290 ? -45.679 18.694 -48.503 1.00 44.84 290 SER A O 1
ATOM 2287 N N . GLN A 1 291 ? -45.053 17.049 -47.108 1.00 38.53 291 GLN A N 1
ATOM 2288 C CA . GLN A 1 291 ? -45.298 15.910 -47.996 1.00 38.53 291 GLN A CA 1
ATOM 2289 C C . GLN A 1 291 ? -45.440 14.632 -47.167 1.00 38.53 291 GLN A C 1
ATOM 2291 O O . GLN A 1 291 ? -44.495 14.151 -46.542 1.00 38.53 291 GLN A O 1
ATOM 2296 N N . GLU A 1 292 ? -46.657 14.098 -47.180 1.00 46.53 292 GLU A N 1
ATOM 2297 C CA . GLU A 1 292 ? -47.004 12.749 -46.758 1.00 46.53 292 GLU A CA 1
ATOM 2298 C C . GLU A 1 292 ? -46.097 11.733 -47.460 1.00 46.53 292 GLU A C 1
ATOM 2300 O O . GLU A 1 292 ? -46.112 11.647 -48.688 1.00 46.53 292 GLU A O 1
ATOM 2305 N N . LYS A 1 293 ? -45.343 10.936 -46.694 1.00 41.97 293 LYS A N 1
ATOM 2306 C CA . LYS A 1 293 ? -44.985 9.570 -47.090 1.00 41.97 293 LYS A CA 1
ATOM 2307 C C . LYS A 1 293 ? -44.997 8.651 -45.881 1.00 41.97 293 LYS A C 1
ATOM 2309 O O . LYS A 1 293 ? -44.323 8.864 -44.875 1.00 41.97 293 LYS A O 1
ATOM 2314 N N . GLU A 1 294 ? -45.831 7.644 -46.038 1.00 43.84 294 GLU A N 1
ATOM 2315 C CA . GLU A 1 294 ? -46.134 6.556 -45.138 1.00 43.84 294 GLU A CA 1
ATOM 2316 C C . GLU A 1 294 ? -44.899 5.698 -44.820 1.00 43.84 294 GLU A C 1
ATOM 2318 O O . GLU A 1 294 ? -44.047 5.456 -45.671 1.00 43.84 294 GLU A O 1
ATOM 2323 N N . GLY A 1 295 ? -44.869 5.183 -43.588 1.00 41.88 295 GLY A N 1
ATOM 2324 C CA . GLY A 1 295 ? -44.405 3.829 -43.291 1.00 41.88 295 GLY A CA 1
ATOM 2325 C C . GLY A 1 295 ? -42.909 3.530 -43.390 1.00 41.88 295 GLY A C 1
ATOM 2326 O O . GLY A 1 295 ? -42.446 3.042 -44.406 1.00 41.88 295 GLY A O 1
ATOM 2327 N N . THR A 1 296 ? -42.214 3.580 -42.250 1.00 41.97 296 THR A N 1
ATOM 2328 C CA . THR A 1 296 ? -41.515 2.388 -41.725 1.00 41.97 296 THR A CA 1
ATOM 2329 C C . THR A 1 296 ? -41.445 2.502 -40.209 1.00 41.97 296 THR A C 1
ATOM 2331 O O . THR A 1 296 ? -40.657 3.277 -39.663 1.00 41.97 296 THR A O 1
ATOM 2334 N N . SER A 1 297 ? -42.322 1.754 -39.542 1.00 42.06 297 SER A N 1
ATOM 2335 C CA . SER A 1 297 ? -42.375 1.660 -38.091 1.00 42.06 297 SER A CA 1
ATOM 2336 C C . SER A 1 297 ? -41.099 1.006 -37.559 1.00 42.06 297 SER A C 1
ATOM 2338 O O . SER A 1 297 ? -40.530 0.076 -38.132 1.00 42.06 297 SER A O 1
ATOM 2340 N N . THR A 1 298 ? -40.649 1.546 -36.440 1.00 46.75 298 THR A N 1
ATOM 2341 C CA . THR A 1 298 ? -39.485 1.141 -35.670 1.00 46.75 298 THR A CA 1
ATOM 2342 C C . THR A 1 298 ? -39.585 -0.336 -35.274 1.00 46.75 298 THR A C 1
ATOM 2344 O O . THR A 1 298 ? -40.540 -0.748 -34.620 1.00 46.75 298 THR A O 1
ATOM 2347 N N . ILE A 1 299 ? -38.555 -1.122 -35.601 1.00 47.56 299 ILE A N 1
ATOM 2348 C CA . ILE A 1 299 ? -38.379 -2.546 -35.235 1.00 47.56 299 ILE A CA 1
ATOM 2349 C C . ILE A 1 299 ? -38.384 -2.794 -33.705 1.00 47.56 299 ILE A C 1
ATOM 2351 O O . ILE A 1 299 ? -38.416 -3.938 -33.261 1.00 47.56 299 ILE A O 1
ATOM 2355 N N . LEU A 1 300 ? -38.407 -1.745 -32.875 1.00 48.44 300 LEU A N 1
ATOM 2356 C CA . LEU A 1 300 ? -38.491 -1.864 -31.416 1.00 48.44 300 LEU A CA 1
ATOM 2357 C C . LEU A 1 300 ? -39.919 -1.930 -30.844 1.00 48.44 300 LEU A C 1
ATOM 2359 O O . LEU A 1 300 ? -40.054 -2.342 -29.699 1.00 48.44 300 LEU A O 1
ATOM 2363 N N . ASP A 1 301 ? -40.970 -1.618 -31.611 1.00 49.97 301 ASP A N 1
ATOM 2364 C CA . ASP A 1 301 ? -42.356 -1.637 -31.091 1.00 49.97 301 ASP A CA 1
ATOM 2365 C C . ASP A 1 301 ? -43.076 -2.985 -31.294 1.00 49.97 301 ASP A C 1
ATOM 2367 O O . ASP A 1 301 ? -44.250 -3.136 -30.949 1.00 49.97 301 ASP A O 1
ATOM 2371 N N . HIS A 1 302 ? -42.385 -3.993 -31.840 1.00 44.25 302 HIS A N 1
ATOM 2372 C CA . HIS A 1 302 ? -42.983 -5.297 -32.152 1.00 44.25 302 HIS A CA 1
ATOM 2373 C C . HIS A 1 302 ? -42.796 -6.363 -31.055 1.00 44.25 302 HIS A C 1
ATOM 2375 O O . HIS A 1 302 ? -43.365 -7.450 -31.169 1.00 44.25 302 HIS A O 1
ATOM 2381 N N . PHE A 1 303 ? -42.040 -6.073 -29.988 1.00 44.78 303 PHE A N 1
ATOM 2382 C CA . PHE A 1 303 ? -41.748 -7.056 -28.933 1.00 44.78 303 PHE A CA 1
ATOM 2383 C C . PHE A 1 303 ? -42.652 -6.945 -27.691 1.00 44.78 303 PHE A C 1
ATOM 2385 O O . PHE A 1 303 ? -42.874 -7.948 -27.022 1.00 44.78 303 PHE A O 1
ATOM 2392 N N . ASP A 1 304 ? -43.274 -5.787 -27.445 1.00 47.81 304 ASP A N 1
ATOM 2393 C CA . ASP A 1 304 ? -44.150 -5.571 -26.275 1.00 47.81 304 ASP A CA 1
ATOM 2394 C C . ASP A 1 304 ? -45.640 -5.884 -26.529 1.00 47.81 304 ASP A C 1
ATOM 2396 O O . ASP A 1 304 ? -46.475 -5.750 -25.636 1.00 47.81 304 ASP A O 1
ATOM 2400 N N . LYS A 1 305 ? -46.004 -6.350 -27.733 1.00 49.81 305 LYS A N 1
ATOM 2401 C CA . LYS A 1 305 ? -47.393 -6.722 -28.082 1.00 49.81 305 LYS A CA 1
ATOM 2402 C C . LYS A 1 305 ? -47.693 -8.225 -28.075 1.00 49.81 305 LYS A C 1
ATOM 2404 O O . LYS A 1 305 ? -48.833 -8.598 -28.325 1.00 49.81 305 LYS A O 1
ATOM 2409 N N . LEU A 1 306 ? -46.724 -9.084 -27.746 1.00 46.56 306 LEU A N 1
ATOM 2410 C CA . LEU A 1 306 ? -46.932 -10.542 -27.670 1.00 46.56 306 LEU A CA 1
ATOM 2411 C C . LEU A 1 306 ? -47.041 -11.098 -26.238 1.00 46.56 306 LEU A C 1
ATOM 2413 O O . LEU A 1 306 ? -47.296 -12.287 -26.080 1.00 46.56 306 LEU A O 1
ATOM 2417 N N . SER A 1 307 ? -46.908 -10.272 -25.193 1.00 51.56 307 SER A N 1
ATOM 2418 C CA . SER A 1 307 ? -46.974 -10.737 -23.794 1.00 51.56 307 SER A CA 1
ATOM 2419 C C . SER A 1 307 ? -48.282 -10.418 -23.058 1.00 51.56 307 SER A C 1
ATOM 2421 O O . SER A 1 307 ? -48.381 -10.709 -21.872 1.00 51.56 307 SER A O 1
ATOM 2423 N N . ASN A 1 308 ? -49.289 -9.847 -23.731 1.00 51.12 308 ASN A N 1
ATOM 2424 C CA . ASN A 1 308 ? -50.602 -9.534 -23.147 1.00 51.12 308 ASN A CA 1
ATOM 2425 C C . ASN A 1 308 ? -51.756 -10.179 -23.938 1.00 51.12 308 ASN A C 1
ATOM 2427 O O . ASN A 1 308 ? -52.722 -9.513 -24.302 1.00 51.12 308 ASN A O 1
ATOM 2431 N N . ALA A 1 309 ? -51.672 -11.486 -24.189 1.00 46.72 309 ALA A N 1
ATOM 2432 C CA . ALA A 1 309 ? -52.853 -12.289 -24.499 1.00 46.72 309 ALA A CA 1
ATOM 2433 C C . ALA A 1 309 ? -53.399 -12.859 -23.179 1.00 46.72 309 ALA A C 1
ATOM 2435 O O . ALA A 1 309 ? -52.807 -13.761 -22.587 1.00 46.72 309 ALA A O 1
ATOM 2436 N N . LYS A 1 310 ? -54.495 -12.275 -22.681 1.00 51.44 310 LYS A N 1
ATOM 2437 C CA . LYS A 1 310 ? -55.307 -12.879 -21.615 1.00 51.44 310 LYS A CA 1
ATOM 2438 C C . LYS A 1 310 ? -55.997 -14.142 -22.161 1.00 51.44 310 LYS A C 1
ATOM 2440 O O . LYS A 1 310 ? -56.334 -14.154 -23.342 1.00 51.44 310 LYS A O 1
ATOM 2445 N N . PRO A 1 311 ? -56.220 -15.177 -21.334 1.00 52.75 311 PRO A N 1
ATOM 2446 C CA . PRO A 1 311 ? -57.036 -16.323 -21.717 1.00 52.75 311 PRO A CA 1
ATOM 2447 C C . PRO A 1 311 ? -58.517 -15.917 -21.765 1.00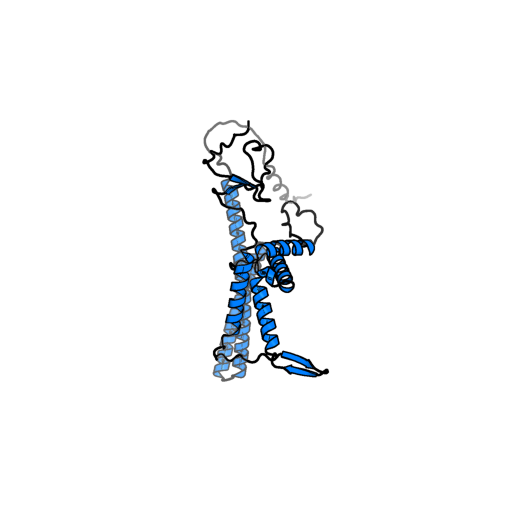 52.75 311 PRO A C 1
ATOM 2449 O O . PRO A 1 311 ? -59.022 -15.334 -20.805 1.00 52.75 311 PRO A O 1
ATOM 2452 N N . ASP A 1 312 ? -59.193 -16.221 -22.873 1.00 48.72 312 ASP A N 1
ATOM 2453 C CA . ASP A 1 312 ? -60.644 -16.074 -22.990 1.00 48.72 312 ASP A CA 1
ATOM 2454 C C . ASP A 1 312 ? -61.350 -17.165 -22.172 1.00 48.72 312 ASP A C 1
ATOM 2456 O O . ASP A 1 312 ? -61.218 -18.364 -22.429 1.00 48.72 312 ASP A O 1
ATOM 2460 N N . GLU A 1 313 ? -62.123 -16.722 -21.184 1.00 53.00 313 GLU A N 1
ATOM 2461 C CA . GLU A 1 313 ? -63.248 -17.456 -20.616 1.00 53.00 313 GLU A CA 1
ATOM 2462 C C . GLU A 1 313 ? -64.488 -17.201 -21.487 1.00 53.00 313 GLU A C 1
ATOM 2464 O O . GLU A 1 313 ? -64.865 -16.048 -21.680 1.00 53.00 313 GLU A O 1
ATOM 2469 N N . THR A 1 314 ? -65.116 -18.265 -22.007 1.00 54.56 314 THR A N 1
ATOM 2470 C CA . THR A 1 314 ? -66.581 -18.516 -22.136 1.00 54.56 314 THR A CA 1
ATOM 2471 C C . THR A 1 314 ? -66.792 -19.723 -23.073 1.00 54.56 314 THR A C 1
ATOM 2473 O O . THR A 1 314 ? -66.420 -19.693 -24.236 1.00 54.56 314 THR A O 1
ATOM 2476 N N . SER A 1 315 ? -67.112 -20.904 -22.528 1.00 45.66 315 SER A N 1
ATOM 2477 C CA . SER A 1 315 ? -68.472 -21.478 -22.398 1.00 45.66 315 SER A CA 1
ATOM 2478 C C . SER A 1 315 ? -69.130 -21.887 -23.725 1.00 45.66 315 SER A C 1
ATOM 2480 O O . SER A 1 315 ? -69.631 -21.026 -24.438 1.00 45.66 315 SER A O 1
ATOM 2482 N N . ILE A 1 316 ? -69.158 -23.200 -24.005 1.00 44.41 316 ILE A N 1
ATOM 2483 C CA . ILE A 1 316 ? -70.333 -24.108 -24.004 1.00 44.41 316 ILE A CA 1
ATOM 2484 C C . ILE A 1 316 ? -69.806 -25.528 -23.753 1.00 44.41 316 ILE A C 1
ATOM 2486 O O . ILE A 1 316 ? -68.757 -25.869 -24.344 1.00 44.41 316 ILE A O 1
#

Organism: Paramuricea clavata (NCBI:txid317549)

InterPro domains:
  IPR003508 CIDE-N domain [PF02017] (11-49)
  IPR003508 CIDE-N domain [PS51135] (1-50)
  IPR038398 NAB co-repressor domain 2 superfamily [G3DSA:1.20.120.2010] (57-180)

Radius of gyration: 42.97 Å; chains: 1; bounding box: 130×58×100 Å

Secondary structure (DSSP, 8-state):
----------TTPEEEETTT--B--TTS-SS---TTPPEEEEPTT-----S-SHHHHHHHHHHHHHHHHTTPPPPP--------EEEEETTEEEEEPPPHHHHHHHHHHHHHHHHT--S-TTSPPPPHHHHHHHHHHHHHHHH-GGGGT-HHHHHHHHHHHHHHTT--------TT-TT--------------HHHHHHHHHHHHHHHHHHHHHHHHHHHHHHHHHHTT-HHHHHHHHHHHHHHHHHHHHHHHHHHHHHHHHHHHHHHHHHHHHHHHHTS------------------TTTTSTTSS--PPPP---

pLDDT: mean 71.36, std 19.9, range [34.38, 98.0]

Foldseek 3Di:
DDDDPDDPDDPAKWKAWPVPRHTDDPVRPDDDDDPPTDIDIDGHPDDDDDPPPPVPVVVVVVVVVVVVVVPDDDDDDDDDDFDWDWDQDPNDTDTDGDDPVVVVVVVVLVVLLVLLQDDDPPPDDDDPVSVQLSVLSSVVCVVPVCVSVPNPVSSVRSVVVCVVVPPDDPDPPPPVPPPDDPDDPPPPPPPQDLVNLVVLLVVLVVLLVVLVVVLVVLVVVLVVCVVVVVVVSNVVSVVVSVVSVVVSVVSVVVSVVSVVVNVVVVVVVVVVVVVVVVPDPPPDDDDDDDDDDDDDDDPVVPPVPPPPDDDDDDDD

Sequence (316 aa):
MFPSIGLEKLEGDQVVLDEDGTVIDDDDVVMALDKNTVLMVLKDNEVWKPEASISANIQQELTEKIADLNKKPLSKGTTSSGSMRLEMCDGKLTLRKPTETELVQEDIKSELDEEARIYGKRGKPLTNYQKAVNNAAVDLAKENPLAVLDKGSLLKRAREKVSDDGYVFVKGRSRARSSQSDSDDVPKRKRMDADERAREMKVLQENIATLESRIQFKNQMLNKARSVTNYKLCDEISGDIINIRKDKRAAENRLAAMKKKQSKSQSKSQSKSQWYHSKKPKKSEGEDHSQEKEGTSTILDHFDKLSNAKPDETSI